Protein AF-A0A7S3JB57-F1 (afdb_monomer)

pLDDT: mean 77.83, std 15.61, range [25.55, 95.75]

Structure (mmCIF, N/CA/C/O backbone):
data_AF-A0A7S3JB57-F1
#
_entry.id   AF-A0A7S3JB57-F1
#
loop_
_atom_site.group_PDB
_atom_site.id
_atom_site.type_symbol
_atom_site.label_atom_id
_atom_site.label_alt_id
_atom_site.label_comp_id
_atom_site.label_asym_id
_atom_site.label_entity_id
_atom_site.label_seq_id
_atom_site.pdbx_PDB_ins_code
_atom_site.Cartn_x
_atom_site.Cartn_y
_atom_site.Cartn_z
_atom_site.occupancy
_atom_site.B_iso_or_equiv
_atom_site.auth_seq_id
_atom_site.auth_comp_id
_atom_site.auth_asym_id
_atom_site.auth_atom_id
_atom_site.pdbx_PDB_model_num
ATOM 1 N N . LEU A 1 1 ? 0.186 -13.617 -11.756 1.00 59.31 1 LEU A N 1
ATOM 2 C CA . LEU A 1 1 ? -0.895 -12.612 -11.622 1.00 59.31 1 LEU A CA 1
ATOM 3 C C . LEU A 1 1 ? -1.149 -12.401 -10.141 1.00 59.31 1 LEU A C 1
ATOM 5 O O . LEU A 1 1 ? -1.346 -13.387 -9.444 1.00 59.31 1 LEU A O 1
ATOM 9 N N . VAL A 1 2 ? -1.067 -11.161 -9.656 1.00 72.06 2 VAL A N 1
ATOM 10 C CA . VAL A 1 2 ? -1.249 -10.838 -8.231 1.00 72.06 2 VAL A CA 1
ATOM 11 C C . VAL A 1 2 ? -2.346 -9.777 -8.128 1.00 72.06 2 VAL A C 1
ATOM 13 O O . VAL A 1 2 ? -2.169 -8.698 -8.707 1.00 72.06 2 VAL A O 1
ATOM 16 N N . PRO A 1 3 ? -3.473 -10.055 -7.445 1.00 73.62 3 PRO A N 1
ATOM 17 C CA . PRO A 1 3 ? -4.484 -9.039 -7.193 1.00 73.62 3 PRO A CA 1
ATOM 18 C C . PRO A 1 3 ? -3.892 -8.001 -6.239 1.00 73.62 3 PRO A C 1
ATOM 20 O O . PRO A 1 3 ? -3.450 -8.335 -5.142 1.00 73.62 3 PRO A O 1
ATOM 23 N N . LYS A 1 4 ? -3.838 -6.742 -6.675 1.00 82.62 4 LYS A N 1
ATOM 24 C CA . LYS A 1 4 ? -3.378 -5.624 -5.852 1.00 82.62 4 LYS A CA 1
ATOM 25 C C . LYS A 1 4 ? -4.339 -4.458 -5.996 1.00 82.62 4 LYS A C 1
ATOM 27 O O . LYS A 1 4 ? -4.819 -4.168 -7.091 1.00 82.62 4 LYS A O 1
ATOM 32 N N . VAL A 1 5 ? -4.558 -3.789 -4.879 1.00 87.44 5 VAL A N 1
ATOM 33 C CA . VAL A 1 5 ? -5.232 -2.498 -4.786 1.00 87.44 5 VAL A CA 1
ATOM 34 C C . VAL A 1 5 ? -4.231 -1.490 -4.240 1.00 87.44 5 VAL A C 1
ATOM 36 O O . VAL A 1 5 ? -3.273 -1.869 -3.563 1.00 87.44 5 VAL A O 1
ATOM 39 N N . ILE A 1 6 ? -4.437 -0.216 -4.542 1.00 87.81 6 ILE A N 1
ATOM 40 C CA . ILE A 1 6 ? -3.607 0.871 -4.022 1.00 87.81 6 ILE A CA 1
ATOM 41 C C . ILE A 1 6 ? -4.454 1.785 -3.148 1.00 87.81 6 ILE A C 1
ATOM 43 O O . ILE A 1 6 ? -5.655 1.927 -3.365 1.00 87.81 6 ILE A O 1
ATOM 47 N N . PHE A 1 7 ? -3.838 2.404 -2.148 1.00 87.75 7 PHE A N 1
ATOM 48 C CA . PHE A 1 7 ? -4.517 3.430 -1.368 1.00 87.75 7 PHE A CA 1
ATOM 49 C C . PHE A 1 7 ? -4.706 4.700 -2.202 1.00 87.75 7 PHE A C 1
ATOM 51 O O . PHE A 1 7 ? -3.788 5.108 -2.906 1.00 87.75 7 PHE A O 1
ATOM 58 N N . SER A 1 8 ? -5.863 5.349 -2.071 1.00 87.69 8 SER A N 1
ATOM 59 C CA . SER A 1 8 ? -6.195 6.610 -2.742 1.00 87.69 8 SER A CA 1
ATOM 60 C C . SER A 1 8 ? -5.176 7.714 -2.455 1.00 87.69 8 SER A C 1
ATOM 62 O O . SER A 1 8 ? -4.886 8.516 -3.336 1.00 87.69 8 SER A O 1
ATOM 64 N N . LYS A 1 9 ? -4.612 7.740 -1.238 1.00 85.44 9 LYS A N 1
ATOM 65 C CA . LYS A 1 9 ? -3.541 8.655 -0.830 1.00 85.44 9 LYS A CA 1
ATOM 66 C C . LYS A 1 9 ? -2.233 7.880 -0.623 1.00 85.44 9 LYS A C 1
ATOM 68 O O . LYS A 1 9 ? -1.747 7.736 0.499 1.00 85.44 9 LYS A O 1
ATOM 73 N N . SER A 1 10 ? -1.683 7.323 -1.702 1.00 84.56 10 SER A N 1
ATOM 74 C CA . SER A 1 10 ? -0.356 6.692 -1.713 1.00 84.56 10 SER A CA 1
ATOM 75 C C . SER A 1 10 ? 0.608 7.417 -2.646 1.00 84.56 10 SER A C 1
ATOM 77 O O . SER A 1 10 ? 0.187 8.037 -3.622 1.00 84.56 10 SER A O 1
ATOM 79 N N . LYS A 1 11 ? 1.915 7.263 -2.395 1.00 83.88 11 LYS A N 1
ATOM 80 C CA . LYS A 1 11 ? 2.963 7.715 -3.321 1.00 83.88 11 LYS A CA 1
ATOM 81 C C . LYS A 1 11 ? 2.794 7.091 -4.710 1.00 83.88 11 LYS A C 1
ATOM 83 O O . LYS A 1 11 ? 3.024 7.760 -5.702 1.00 83.88 11 LYS A O 1
ATOM 88 N N . SER A 1 12 ? 2.305 5.854 -4.796 1.00 85.56 12 SER A N 1
ATOM 89 C CA . SER A 1 12 ? 1.985 5.191 -6.066 1.00 85.56 12 SER A CA 1
ATOM 90 C C . SER A 1 12 ? 0.993 5.988 -6.920 1.00 85.56 12 SER A C 1
ATOM 92 O O . SER A 1 12 ? 1.187 6.098 -8.128 1.00 85.56 12 SER A O 1
ATOM 94 N N . VAL A 1 13 ? -0.052 6.556 -6.303 1.00 88.81 13 VAL A N 1
ATOM 95 C CA . VAL A 1 13 ? -1.004 7.438 -6.997 1.00 88.81 13 VAL A CA 1
ATOM 96 C C . VAL A 1 13 ? -0.307 8.730 -7.421 1.00 88.81 13 VAL A C 1
ATOM 98 O O . VAL A 1 13 ? -0.426 9.105 -8.585 1.00 88.81 13 VAL A O 1
ATOM 101 N N . SER A 1 14 ? 0.471 9.358 -6.532 1.00 88.19 14 SER A N 1
ATOM 102 C CA . SER A 1 14 ? 1.252 10.561 -6.862 1.00 88.19 14 SER A CA 1
ATOM 103 C C . SER A 1 14 ? 2.186 10.325 -8.051 1.00 88.19 14 SER A C 1
ATOM 105 O O . SER A 1 14 ? 2.108 11.044 -9.036 1.00 88.19 14 SER A O 1
ATOM 107 N N . TYR A 1 15 ? 2.958 9.235 -8.054 1.00 90.06 15 TYR A N 1
ATOM 108 C CA . TYR A 1 15 ? 3.831 8.876 -9.172 1.00 90.06 15 TYR A CA 1
ATOM 109 C C . TYR A 1 15 ? 3.063 8.635 -10.472 1.00 90.06 15 TYR A C 1
ATOM 111 O O . TYR A 1 15 ? 3.564 8.982 -11.540 1.00 90.06 15 TYR A O 1
ATOM 119 N N . CYS A 1 16 ? 1.851 8.071 -10.421 1.00 91.00 16 CYS A N 1
ATOM 120 C CA . CYS A 1 16 ? 1.015 7.944 -11.618 1.00 91.00 16 CYS A CA 1
ATOM 121 C C . CYS A 1 16 ? 0.595 9.316 -12.169 1.00 91.00 16 CYS A C 1
ATOM 123 O O . CYS A 1 16 ? 0.537 9.483 -13.387 1.00 91.00 16 CYS A O 1
ATOM 125 N N . LEU A 1 17 ? 0.308 10.285 -11.294 1.00 90.69 17 LEU A N 1
ATOM 126 C CA . LEU A 1 17 ? -0.019 11.658 -11.683 1.00 90.69 17 LEU A CA 1
ATOM 127 C C . LEU A 1 17 ? 1.213 12.378 -12.249 1.00 90.69 17 LEU A C 1
ATOM 129 O O . LEU A 1 17 ? 1.155 12.875 -13.372 1.00 90.69 17 LEU A O 1
ATOM 133 N N . ASP A 1 18 ? 2.331 12.361 -11.522 1.00 91.81 18 ASP A N 1
ATOM 134 C CA . ASP A 1 18 ? 3.555 13.100 -11.858 1.00 91.81 18 ASP A CA 1
ATOM 135 C C . ASP A 1 18 ? 4.216 12.592 -13.145 1.00 91.81 18 ASP A C 1
ATOM 137 O O . ASP A 1 18 ? 4.742 13.371 -13.938 1.00 91.81 18 ASP A O 1
ATOM 141 N N . SER A 1 19 ? 4.162 11.279 -13.392 1.00 91.62 19 SER A N 1
ATOM 142 C CA . SER A 1 19 ? 4.705 10.671 -14.616 1.00 91.62 19 SER A CA 1
ATOM 143 C C . SER A 1 19 ? 3.799 10.825 -15.844 1.00 91.62 19 SER A C 1
ATOM 145 O O . SER A 1 19 ? 4.200 10.454 -16.947 1.00 91.62 19 SER A O 1
ATOM 147 N N . GLY A 1 20 ? 2.565 11.317 -15.680 1.00 92.06 20 GLY A N 1
ATOM 148 C CA . GLY A 1 20 ? 1.560 11.357 -16.749 1.00 92.06 20 GLY A CA 1
ATOM 149 C C . GLY A 1 20 ? 0.982 9.985 -17.123 1.00 92.06 20 GLY A C 1
ATOM 150 O O . GLY A 1 20 ? 0.211 9.873 -18.076 1.00 92.06 20 GLY A O 1
ATOM 151 N N . VAL A 1 21 ? 1.310 8.927 -16.377 1.00 92.81 21 VAL A N 1
ATOM 152 C CA . VAL A 1 21 ? 0.721 7.589 -16.548 1.00 92.81 21 VAL A CA 1
ATOM 153 C C . VAL A 1 21 ? -0.789 7.593 -16.301 1.00 92.81 21 VAL A C 1
ATOM 155 O O . VAL A 1 21 ? -1.511 6.793 -16.896 1.00 92.81 21 VAL A O 1
ATOM 158 N N . SER A 1 22 ? -1.282 8.519 -15.479 1.00 91.88 22 SER A N 1
ATOM 159 C CA . SER A 1 22 ? -2.707 8.719 -15.201 1.00 91.88 22 SER A CA 1
ATOM 160 C C . SER A 1 22 ? -3.566 8.959 -16.451 1.00 91.88 22 SER A C 1
ATOM 162 O O . SER A 1 22 ? -4.745 8.630 -16.428 1.00 91.88 22 SER A O 1
ATOM 164 N N . PHE A 1 23 ? -3.002 9.444 -17.566 1.00 92.69 23 PHE A N 1
ATOM 165 C CA . PHE A 1 23 ? -3.731 9.577 -18.839 1.00 92.69 23 PHE A CA 1
ATOM 166 C C . PHE A 1 23 ? -4.041 8.236 -19.522 1.00 92.69 23 PHE A C 1
ATOM 168 O O . PHE A 1 23 ? -4.837 8.191 -20.458 1.00 92.69 23 PHE A O 1
ATOM 175 N N . TYR A 1 24 ? -3.404 7.154 -19.073 1.00 93.38 24 TYR A N 1
ATOM 176 C CA . TYR A 1 24 ? -3.546 5.802 -19.616 1.00 93.38 24 TYR A CA 1
ATOM 177 C C . TYR A 1 24 ? -4.064 4.806 -18.574 1.00 93.38 24 TYR A C 1
ATOM 179 O O . TYR A 1 24 ? -4.074 3.606 -18.829 1.00 93.38 24 TYR A O 1
ATOM 187 N N . LEU A 1 25 ? -4.442 5.276 -17.385 1.00 91.81 25 LEU A N 1
ATOM 188 C CA . LEU A 1 25 ? -4.986 4.444 -16.322 1.00 91.81 25 LEU A CA 1
ATOM 189 C C . LEU A 1 25 ? -6.334 4.985 -15.885 1.00 91.81 25 LEU A C 1
ATOM 191 O O . LEU A 1 25 ? -6.478 6.156 -15.550 1.00 91.81 25 LEU A O 1
ATOM 195 N N . GLU A 1 26 ? -7.303 4.088 -15.800 1.00 92.19 26 GLU A N 1
ATOM 196 C CA . GLU A 1 26 ? -8.572 4.364 -15.150 1.00 92.19 26 GLU A CA 1
ATOM 197 C C . GLU A 1 26 ? -8.675 3.544 -13.871 1.00 92.19 26 GLU A C 1
ATOM 199 O O . GLU A 1 26 ? -8.204 2.406 -13.807 1.00 92.19 26 GLU A O 1
ATOM 204 N N . PHE A 1 27 ? -9.320 4.112 -12.858 1.00 91.69 27 PHE A N 1
ATOM 205 C CA . PHE A 1 27 ? -9.478 3.478 -11.558 1.00 91.69 27 PHE A CA 1
ATOM 206 C C . PHE A 1 27 ? -10.950 3.337 -11.184 1.00 91.69 27 PHE A C 1
ATOM 208 O O . PHE A 1 27 ? -11.767 4.219 -11.447 1.00 91.69 27 PHE A O 1
ATOM 215 N N . GLN A 1 28 ? -11.261 2.249 -10.489 1.00 91.44 28 GLN A N 1
ATOM 216 C CA . GLN A 1 28 ? -12.505 2.045 -9.761 1.00 91.44 28 GLN A CA 1
ATOM 217 C C . GLN A 1 28 ? -12.239 2.033 -8.256 1.00 91.44 28 GLN A C 1
ATOM 219 O O . GLN A 1 28 ? -11.234 1.498 -7.782 1.00 91.44 28 GLN A O 1
ATOM 224 N N . ASN A 1 29 ? -13.159 2.622 -7.492 1.00 89.81 29 ASN A N 1
ATOM 225 C CA . ASN A 1 29 ? -13.131 2.552 -6.036 1.00 89.81 29 ASN A CA 1
ATOM 226 C C . ASN A 1 29 ? -13.625 1.174 -5.583 1.00 89.81 29 ASN A C 1
ATOM 228 O O . ASN A 1 29 ? -14.642 0.675 -6.069 1.00 89.81 29 ASN A O 1
ATOM 232 N N . ILE A 1 30 ? -12.934 0.574 -4.618 1.00 88.31 30 ILE A N 1
ATOM 233 C CA . ILE A 1 30 ? -13.459 -0.603 -3.925 1.00 88.31 30 ILE A CA 1
ATOM 234 C C . ILE A 1 30 ? -14.690 -0.175 -3.121 1.00 88.31 30 ILE A C 1
ATOM 236 O O . ILE A 1 30 ? -14.648 0.831 -2.432 1.00 88.31 30 ILE A O 1
ATOM 240 N N . VAL A 1 31 ? -15.804 -0.903 -3.181 1.00 84.88 31 VAL A N 1
ATOM 241 C CA . VAL A 1 31 ? -17.052 -0.429 -2.543 1.00 84.88 31 VAL A CA 1
ATOM 242 C C . VAL A 1 31 ? -17.132 -0.814 -1.064 1.00 84.88 31 VAL A C 1
ATOM 244 O O . VAL A 1 31 ? -17.599 -0.032 -0.240 1.00 84.88 31 VAL A O 1
ATOM 247 N N . ASN A 1 32 ? -16.683 -2.020 -0.709 1.00 84.75 32 ASN A N 1
ATOM 248 C CA . ASN A 1 32 ? -16.801 -2.564 0.642 1.00 84.75 32 ASN A CA 1
ATOM 249 C C . ASN A 1 32 ? -15.568 -3.407 0.990 1.00 84.75 32 ASN A C 1
ATOM 251 O O . ASN A 1 32 ? -15.143 -4.211 0.163 1.00 84.75 32 ASN A O 1
ATOM 255 N N . ASN A 1 33 ? -15.071 -3.297 2.228 1.00 83.00 33 ASN A N 1
ATOM 256 C CA . ASN A 1 33 ? -14.143 -4.275 2.805 1.00 83.00 33 ASN A CA 1
ATOM 257 C C . ASN A 1 33 ? -14.840 -5.067 3.915 1.00 83.00 33 ASN A C 1
ATOM 259 O O . ASN A 1 33 ? -15.613 -4.518 4.710 1.00 83.00 33 ASN A O 1
ATOM 263 N N . TYR A 1 34 ? -14.553 -6.364 3.959 1.00 85.62 34 TYR A N 1
ATOM 264 C CA . TYR A 1 34 ? -15.123 -7.302 4.916 1.00 85.62 34 TYR A CA 1
ATOM 265 C C . TYR A 1 34 ? -14.009 -7.999 5.684 1.00 85.62 34 TYR A C 1
ATOM 267 O O . TYR A 1 34 ? -12.943 -8.262 5.134 1.00 85.62 34 TYR A O 1
ATOM 275 N N . ILE A 1 35 ? -14.285 -8.341 6.938 1.00 81.75 35 ILE A N 1
ATOM 276 C CA . ILE A 1 35 ? -13.460 -9.251 7.727 1.00 81.75 35 ILE A CA 1
ATOM 277 C C . ILE A 1 35 ? -14.236 -10.528 8.005 1.00 81.75 35 ILE A C 1
ATOM 279 O O . ILE A 1 35 ? -15.444 -10.486 8.242 1.00 81.75 35 ILE A O 1
ATOM 283 N N . PHE A 1 36 ? -13.547 -11.663 7.975 1.00 82.81 36 PHE A N 1
ATOM 284 C CA . PHE A 1 36 ? -14.113 -12.932 8.401 1.00 82.81 36 PHE A CA 1
ATOM 285 C C . PHE A 1 36 ? -13.790 -13.149 9.879 1.00 82.81 36 PHE A C 1
ATOM 287 O O . PHE A 1 36 ? -12.625 -13.215 10.261 1.00 82.81 36 PHE A O 1
ATOM 294 N N . LEU A 1 37 ? -14.816 -13.199 10.725 1.00 75.56 37 LEU A N 1
ATOM 295 C CA . LEU A 1 37 ? -14.670 -13.349 12.169 1.00 75.56 37 LEU A CA 1
ATOM 296 C C . LEU A 1 37 ? -15.824 -14.189 12.717 1.00 75.56 37 LEU A C 1
ATOM 298 O O . LEU A 1 37 ? -16.980 -13.915 12.403 1.00 75.56 37 LEU A O 1
ATOM 302 N N . LYS A 1 38 ? -15.517 -15.172 13.578 1.00 76.75 38 LYS A N 1
ATOM 303 C CA . LYS A 1 38 ? -16.516 -16.068 14.201 1.00 76.75 38 LYS A CA 1
ATOM 304 C C . LYS A 1 38 ? -17.457 -16.691 13.155 1.00 76.75 38 LYS A C 1
ATOM 306 O O . LYS A 1 38 ? -18.675 -16.583 13.269 1.00 76.75 38 LYS A O 1
ATOM 311 N N . ASP A 1 39 ? -16.864 -17.260 12.106 1.00 82.38 39 ASP A N 1
ATOM 312 C CA . ASP A 1 39 ? -17.558 -17.917 10.989 1.00 82.38 39 ASP A CA 1
ATOM 313 C C . ASP A 1 39 ? -18.539 -17.026 10.202 1.00 82.38 39 ASP A C 1
ATOM 315 O O . ASP A 1 39 ? -19.446 -17.514 9.525 1.00 82.38 39 ASP A O 1
ATOM 319 N N . LYS A 1 40 ? -18.360 -15.699 10.258 1.00 85.00 40 LYS A N 1
ATOM 320 C CA . LYS A 1 40 ? -19.209 -14.726 9.563 1.00 85.00 40 LYS A CA 1
ATOM 321 C C . LYS A 1 40 ? -18.378 -13.628 8.900 1.00 85.00 40 LYS A C 1
ATOM 323 O O . LYS A 1 40 ? -17.442 -13.092 9.489 1.00 85.00 40 LYS A O 1
ATOM 328 N N . PHE A 1 41 ? -18.775 -13.229 7.690 1.00 86.81 41 PHE A N 1
ATOM 329 C CA . PHE A 1 41 ? -18.287 -11.993 7.076 1.00 86.81 41 PHE A CA 1
ATOM 330 C C . PHE A 1 41 ? -18.980 -10.778 7.697 1.00 86.81 41 PHE A C 1
ATOM 332 O O . PHE A 1 41 ? -20.205 -10.652 7.661 1.00 86.81 41 PHE A O 1
ATOM 339 N N . MET A 1 42 ? -18.183 -9.865 8.236 1.00 83.56 42 MET A N 1
ATOM 340 C CA . MET A 1 42 ? -18.622 -8.594 8.795 1.00 83.56 42 MET A CA 1
ATOM 341 C C . MET A 1 42 ? -18.104 -7.456 7.922 1.00 83.56 42 MET A C 1
ATOM 343 O O . MET A 1 42 ? -16.911 -7.393 7.626 1.00 83.56 42 MET A O 1
ATOM 347 N N . LYS A 1 43 ? -18.990 -6.538 7.518 1.00 84.38 43 LYS A N 1
ATOM 348 C CA . LYS A 1 43 ? -18.571 -5.298 6.856 1.00 84.38 43 LYS A CA 1
ATOM 349 C C . LYS A 1 43 ? -17.805 -4.447 7.868 1.00 84.38 43 LYS A C 1
ATOM 351 O O . LYS A 1 43 ? -18.328 -4.165 8.947 1.00 84.38 43 LYS A O 1
ATOM 356 N N . ILE A 1 44 ? -16.599 -4.018 7.512 1.00 79.44 44 ILE A N 1
ATOM 357 C CA . ILE A 1 44 ? -15.827 -3.118 8.367 1.00 79.44 44 ILE A CA 1
ATOM 358 C C . ILE A 1 44 ? -16.447 -1.715 8.294 1.00 79.44 44 ILE A C 1
ATOM 360 O O . ILE A 1 44 ? -16.690 -1.221 7.193 1.00 79.44 44 ILE A O 1
ATOM 364 N N . PRO A 1 45 ? -16.748 -1.073 9.436 1.00 77.12 45 PRO A N 1
ATOM 365 C CA . PRO A 1 45 ? -17.261 0.288 9.438 1.00 77.12 45 PRO A CA 1
ATOM 366 C C . PRO A 1 45 ? -16.142 1.291 9.125 1.00 77.12 45 PRO A C 1
ATOM 368 O O . PRO A 1 45 ? -15.078 1.260 9.741 1.00 77.12 45 PRO A O 1
ATOM 371 N N . PHE A 1 46 ? -16.406 2.208 8.196 1.00 71.12 46 PHE A N 1
ATOM 372 C CA . PHE A 1 46 ? -15.477 3.243 7.743 1.00 71.12 46 PHE A CA 1
ATOM 373 C C . PHE A 1 46 ? -15.959 4.661 8.038 1.00 71.12 46 PHE A C 1
ATOM 375 O O . PHE A 1 46 ? -15.263 5.592 7.654 1.00 71.12 46 PHE A O 1
ATOM 382 N N . SER A 1 47 ? -17.062 4.874 8.765 1.00 72.69 47 SER A N 1
ATOM 383 C CA . SER A 1 47 ? -17.447 6.185 9.339 1.00 72.69 47 SER A CA 1
ATOM 384 C C . SER A 1 47 ? -17.830 6.070 10.822 1.00 72.69 47 SER A C 1
ATOM 386 O O . SER A 1 47 ? -18.259 5.003 11.264 1.00 72.69 47 SER A O 1
ATOM 388 N N . LYS A 1 48 ? -17.769 7.171 11.596 1.00 70.69 48 LYS A N 1
ATOM 389 C CA . LYS A 1 48 ? -18.333 7.212 12.968 1.00 70.69 48 LYS A CA 1
ATOM 390 C C . LYS A 1 48 ? -19.792 6.732 12.985 1.00 70.69 48 LYS A C 1
ATOM 392 O O . LYS A 1 48 ? -20.190 5.990 13.881 1.00 70.69 48 LYS A O 1
ATOM 397 N N . SER A 1 49 ? -20.567 7.108 11.966 1.00 75.88 49 SER A N 1
ATOM 398 C CA . SER A 1 49 ? -21.953 6.674 11.777 1.00 75.88 49 SER A CA 1
ATOM 399 C C . SER A 1 49 ? -22.063 5.170 11.521 1.00 75.88 49 SER A C 1
ATOM 401 O O . SER A 1 49 ? -22.883 4.513 12.153 1.00 75.88 49 SER A O 1
ATOM 403 N N . GLU A 1 50 ? -21.219 4.590 10.663 1.00 79.56 50 GLU A N 1
ATOM 404 C CA . GLU A 1 50 ? -21.195 3.138 10.430 1.00 79.56 50 GLU A CA 1
ATOM 405 C C . GLU A 1 50 ? -20.762 2.364 11.685 1.00 79.56 50 GLU A C 1
ATOM 407 O O . GLU A 1 50 ? -21.354 1.330 11.988 1.00 79.56 50 GLU A O 1
ATOM 412 N N . VAL A 1 51 ? -19.798 2.878 12.462 1.00 79.88 51 VAL A N 1
ATOM 413 C CA . VAL A 1 51 ? -19.409 2.288 13.758 1.00 79.88 51 VAL A CA 1
ATOM 414 C C . VAL A 1 51 ? -20.594 2.295 14.723 1.00 79.88 51 VAL A C 1
ATOM 416 O O . VAL A 1 51 ? -20.862 1.299 15.397 1.00 79.88 51 VAL A O 1
ATOM 419 N N . PHE A 1 52 ? -21.333 3.405 14.780 1.00 77.81 52 PHE A N 1
ATOM 420 C CA . PHE A 1 52 ? -22.503 3.530 15.641 1.00 77.81 52 PHE A CA 1
ATOM 421 C C . PHE A 1 52 ? -23.626 2.565 15.232 1.00 77.81 52 PHE A C 1
ATOM 423 O O . PHE A 1 52 ? -24.177 1.882 16.098 1.00 77.81 52 PHE A O 1
ATOM 430 N N . MET A 1 53 ? -23.913 2.454 13.932 1.00 83.25 53 MET A N 1
ATOM 431 C CA . MET A 1 53 ? -24.979 1.602 13.388 1.00 83.25 53 MET A CA 1
ATOM 432 C C . MET A 1 53 ? -24.635 0.106 13.366 1.00 83.25 53 MET A C 1
ATOM 434 O O . MET A 1 53 ? -25.537 -0.720 13.261 1.00 83.25 53 MET A O 1
ATOM 438 N N . ASN A 1 54 ? -23.358 -0.267 13.481 1.00 81.25 54 ASN A N 1
ATOM 439 C CA . ASN A 1 54 ? -22.936 -1.666 13.448 1.00 81.25 54 ASN A CA 1
ATOM 440 C C . ASN A 1 54 ? -23.541 -2.470 14.620 1.00 81.25 54 ASN A C 1
ATOM 442 O O . ASN A 1 54 ? -23.377 -2.101 15.780 1.00 81.25 54 ASN A O 1
ATOM 446 N N . THR A 1 55 ? -24.230 -3.577 14.346 1.00 83.12 55 THR A N 1
ATOM 447 C CA . THR A 1 55 ? -24.852 -4.426 15.383 1.00 83.12 55 THR A CA 1
ATOM 448 C C . THR A 1 55 ? -23.967 -5.577 15.853 1.00 83.12 55 THR A C 1
ATOM 450 O O . THR A 1 55 ? -24.291 -6.221 16.845 1.00 83.12 55 THR A O 1
ATOM 453 N N . ASP A 1 56 ? -22.871 -5.853 15.146 1.00 80.19 56 ASP A N 1
ATOM 454 C CA . ASP A 1 56 ? -21.975 -6.972 15.437 1.00 80.19 56 ASP A CA 1
ATOM 455 C C . ASP A 1 56 ? -20.909 -6.627 16.505 1.00 80.19 56 ASP A C 1
ATOM 457 O O . ASP A 1 56 ? -20.294 -7.528 17.077 1.00 80.19 56 ASP A O 1
ATOM 461 N N . LEU A 1 57 ? -20.696 -5.336 16.795 1.00 79.94 57 LEU A N 1
ATOM 462 C CA . LEU A 1 57 ? -19.751 -4.833 17.799 1.00 79.94 57 LEU A CA 1
ATOM 463 C C . LEU A 1 57 ? -20.448 -4.433 19.107 1.00 79.94 57 LEU A C 1
ATOM 465 O O . LEU A 1 57 ? -21.477 -3.748 19.103 1.00 79.94 57 LEU A O 1
ATOM 469 N N . SER A 1 58 ? -19.838 -4.777 20.247 1.00 85.94 58 SER A N 1
ATOM 470 C CA . SER A 1 58 ? -20.326 -4.334 21.556 1.00 85.94 58 SER A CA 1
ATOM 471 C C . SER A 1 58 ? -20.125 -2.824 21.756 1.00 85.94 58 SER A C 1
ATOM 473 O O . SER A 1 58 ? -19.299 -2.188 21.100 1.00 85.94 58 SER A O 1
ATOM 475 N N . LEU A 1 59 ? -20.836 -2.220 22.716 1.00 86.44 59 LEU A N 1
ATOM 476 C CA . LEU A 1 59 ? -20.639 -0.801 23.056 1.00 86.44 59 LEU A CA 1
ATOM 477 C C . LEU A 1 59 ? -19.203 -0.492 23.508 1.00 86.44 59 LEU A C 1
ATOM 479 O O . LEU A 1 59 ? -18.707 0.605 23.250 1.00 86.44 59 LEU A O 1
ATOM 483 N N . ARG A 1 60 ? -18.536 -1.445 24.171 1.00 86.81 60 ARG A N 1
ATOM 484 C CA . ARG A 1 60 ? -17.131 -1.307 24.576 1.00 86.81 60 ARG A CA 1
ATOM 485 C C . ARG A 1 60 ? -16.220 -1.287 23.350 1.00 86.81 60 ARG A C 1
ATOM 487 O O . ARG A 1 60 ? -15.388 -0.390 23.245 1.00 86.81 60 ARG A O 1
ATOM 494 N N . ASP A 1 61 ? -16.437 -2.199 22.405 1.00 84.56 61 ASP A N 1
ATOM 495 C CA . ASP A 1 61 ? -15.636 -2.285 21.178 1.00 84.56 61 ASP A CA 1
ATOM 496 C C . ASP A 1 61 ? -15.808 -1.039 20.314 1.00 84.56 61 ASP A C 1
ATOM 498 O O . ASP A 1 61 ? -14.824 -0.486 19.837 1.00 84.56 61 ASP A O 1
ATOM 502 N N . LYS A 1 62 ? -17.038 -0.521 20.191 1.00 85.75 62 LYS A N 1
ATOM 503 C CA . LYS A 1 62 ? -17.311 0.741 19.486 1.00 85.75 62 LYS A CA 1
ATOM 504 C C . LYS A 1 62 ? -16.558 1.922 20.099 1.00 85.75 62 LYS A C 1
ATOM 506 O O . LYS A 1 62 ? -15.972 2.716 19.369 1.00 85.75 62 LYS A O 1
ATOM 511 N N . ARG A 1 63 ? -16.549 2.042 21.433 1.00 87.06 63 ARG A N 1
ATOM 512 C CA . ARG A 1 63 ? -15.814 3.109 22.139 1.00 87.06 63 ARG A CA 1
ATOM 513 C C . ARG A 1 63 ? -14.308 2.992 21.919 1.00 87.06 63 ARG A C 1
ATOM 515 O O . ARG A 1 63 ? -13.669 3.987 21.593 1.00 87.06 63 ARG A O 1
ATOM 522 N N . ASN A 1 64 ? -13.764 1.785 22.052 1.00 88.19 64 ASN A N 1
ATOM 523 C CA . ASN A 1 64 ? -12.344 1.522 21.828 1.00 88.19 64 ASN A CA 1
ATOM 524 C C . ASN A 1 64 ? -11.943 1.775 20.367 1.00 88.19 64 ASN A C 1
ATOM 526 O O . ASN A 1 64 ? -10.900 2.368 20.117 1.00 88.19 64 ASN A O 1
ATOM 530 N N . LEU A 1 65 ? -12.793 1.400 19.409 1.00 85.81 65 LEU A N 1
ATOM 531 C CA . LEU A 1 65 ? -12.574 1.644 17.987 1.00 85.81 65 LEU A CA 1
ATOM 532 C C . LEU A 1 65 ? -12.505 3.142 17.678 1.00 85.81 65 LEU A C 1
ATOM 534 O O . LEU A 1 65 ? -11.558 3.592 17.041 1.00 85.81 65 LEU A O 1
ATOM 538 N N . VAL A 1 66 ? -13.467 3.927 18.174 1.00 85.50 66 VAL A N 1
ATOM 539 C CA . VAL A 1 66 ? -13.448 5.391 18.016 1.00 85.50 66 VAL A CA 1
ATOM 540 C C . VAL A 1 66 ? -12.203 5.996 18.667 1.00 85.50 66 VAL A C 1
ATOM 542 O O . VAL A 1 66 ? -11.582 6.876 18.074 1.00 85.50 66 VAL A O 1
ATOM 545 N N . LYS A 1 67 ? -11.800 5.500 19.844 1.00 88.12 67 LYS A N 1
ATOM 546 C CA . LYS A 1 67 ? -10.569 5.933 20.515 1.00 88.12 67 LYS A CA 1
ATOM 547 C C . LYS A 1 67 ? -9.337 5.685 19.637 1.00 88.12 67 LYS A C 1
ATOM 549 O O . LYS A 1 67 ? -8.590 6.623 19.386 1.00 88.12 67 LYS A O 1
ATOM 554 N N . ILE A 1 68 ? -9.170 4.469 19.111 1.00 88.44 68 ILE A N 1
ATOM 555 C CA . ILE A 1 68 ? -8.039 4.123 18.237 1.00 88.44 68 ILE A CA 1
ATOM 556 C C . ILE A 1 68 ? -8.062 4.920 16.927 1.00 88.44 68 ILE A C 1
ATOM 558 O O . ILE A 1 68 ? -7.006 5.354 16.476 1.00 88.44 68 ILE A O 1
ATOM 562 N N . ILE A 1 69 ? -9.232 5.160 16.326 1.00 84.69 69 ILE A N 1
ATOM 563 C CA . ILE A 1 69 ? -9.358 5.998 15.121 1.00 84.69 69 ILE A CA 1
ATOM 564 C C . ILE A 1 69 ? -8.878 7.427 15.405 1.00 84.69 69 ILE A C 1
ATOM 566 O O . ILE A 1 69 ? -8.058 7.953 14.655 1.00 84.69 69 ILE A O 1
ATOM 570 N N . ASN A 1 70 ? -9.339 8.035 16.503 1.00 86.31 70 ASN A N 1
ATOM 571 C CA . ASN A 1 70 ? -8.915 9.380 16.899 1.00 86.31 70 ASN A CA 1
ATOM 572 C C . ASN A 1 70 ? -7.408 9.440 17.178 1.00 86.31 70 ASN A C 1
ATOM 574 O O . ASN A 1 70 ? -6.731 10.344 16.702 1.00 86.31 70 ASN A O 1
ATOM 578 N N . HIS A 1 71 ? -6.883 8.459 17.915 1.00 90.06 71 HIS A N 1
ATOM 579 C CA . HIS A 1 71 ? -5.455 8.322 18.205 1.00 90.06 71 HIS A CA 1
ATOM 580 C C . HIS A 1 71 ? -4.624 8.194 16.929 1.00 90.06 71 HIS A C 1
ATOM 582 O O . HIS A 1 71 ? -3.651 8.916 16.762 1.00 90.06 71 HIS A O 1
ATOM 588 N N . SER A 1 72 ? -5.051 7.349 15.989 1.00 86.88 72 SER A N 1
ATOM 589 C CA . SER A 1 72 ? -4.379 7.177 14.696 1.00 86.88 72 SER A CA 1
ATOM 590 C C . SER A 1 72 ? -4.285 8.516 13.956 1.00 86.88 72 SER A C 1
ATOM 592 O O . SER A 1 72 ? -3.199 8.940 13.556 1.00 86.88 72 SER A O 1
ATOM 594 N N . LEU A 1 73 ? -5.409 9.224 13.817 1.00 83.88 73 LEU A N 1
ATOM 595 C CA . LEU A 1 73 ? -5.447 10.509 13.116 1.00 83.88 73 LEU A CA 1
ATOM 596 C C . LEU A 1 73 ? -4.582 11.576 13.800 1.00 83.88 73 LEU A C 1
ATOM 598 O O . LEU A 1 73 ? -3.842 12.269 13.111 1.00 83.88 73 LEU A O 1
ATOM 602 N N . HIS A 1 74 ? -4.632 11.671 15.132 1.00 86.69 74 HIS A N 1
ATOM 603 C CA . HIS A 1 74 ? -3.870 12.660 15.906 1.00 86.69 74 HIS A CA 1
ATOM 604 C C . HIS A 1 74 ? -2.364 12.384 15.918 1.00 86.69 74 HIS A C 1
ATOM 606 O O . HIS A 1 74 ? -1.556 13.292 15.743 1.00 86.69 74 HIS A O 1
ATOM 612 N N . PHE A 1 75 ? -1.962 11.125 16.101 1.00 86.88 75 PHE A N 1
ATOM 613 C CA . PHE A 1 75 ? -0.549 10.757 16.192 1.00 86.88 75 PHE A CA 1
ATOM 614 C C . PHE A 1 75 ? 0.133 10.650 14.825 1.00 86.88 75 PHE A C 1
ATOM 616 O O . PHE A 1 75 ? 1.350 10.503 14.781 1.00 86.88 75 PHE A O 1
ATOM 623 N N . TYR A 1 76 ? -0.600 10.742 13.710 1.00 81.25 76 TYR A N 1
ATOM 624 C CA . TYR A 1 76 ? -0.037 10.566 12.369 1.00 81.25 76 TYR A CA 1
ATOM 625 C C . TYR A 1 76 ? 1.191 11.447 12.112 1.00 81.25 76 TYR A C 1
ATOM 627 O O . TYR A 1 76 ? 2.245 10.914 11.775 1.00 81.25 76 TYR A O 1
ATOM 635 N N . ASP A 1 77 ? 1.091 12.758 12.354 1.00 74.62 77 ASP A N 1
ATOM 636 C CA . ASP A 1 77 ? 2.198 13.698 12.116 1.00 74.62 77 ASP A CA 1
ATOM 637 C C . ASP A 1 77 ? 3.398 13.440 13.048 1.00 74.62 77 ASP A C 1
ATOM 639 O O . ASP A 1 77 ? 4.530 13.811 12.739 1.00 74.62 77 ASP A O 1
ATOM 643 N N . LYS A 1 78 ? 3.167 12.781 14.193 1.00 77.38 78 LYS A N 1
ATOM 644 C CA . LYS A 1 78 ? 4.216 12.324 15.122 1.00 77.38 78 LYS A CA 1
ATOM 645 C C . LYS A 1 78 ? 4.825 10.985 14.686 1.00 77.38 78 LYS A C 1
ATOM 647 O O . LYS A 1 78 ? 5.968 10.677 15.028 1.00 77.38 78 LYS A O 1
ATOM 652 N N . CYS A 1 79 ? 4.066 10.180 13.945 1.00 71.38 79 CYS A N 1
ATOM 653 C CA . CYS A 1 79 ? 4.471 8.878 13.431 1.00 71.38 79 CYS A CA 1
ATOM 654 C C . CYS A 1 79 ? 5.189 8.951 12.076 1.00 71.38 79 CYS A C 1
ATOM 656 O O . CYS A 1 79 ? 5.942 8.036 11.754 1.00 71.38 79 CYS A O 1
ATOM 658 N N . THR A 1 80 ? 4.987 9.999 11.281 1.00 66.81 80 THR A N 1
ATOM 659 C CA . THR A 1 80 ? 5.694 10.193 10.006 1.00 66.81 80 THR A CA 1
ATOM 660 C C . THR A 1 80 ? 6.936 11.055 10.191 1.00 66.81 80 THR A C 1
ATOM 662 O O . THR A 1 80 ? 6.879 12.083 10.862 1.00 66.81 80 THR A O 1
ATOM 665 N N . ASP A 1 81 ? 8.062 10.660 9.597 1.00 56.94 81 ASP A N 1
ATOM 666 C CA . ASP A 1 81 ? 9.290 11.452 9.676 1.00 56.94 81 ASP A CA 1
ATOM 667 C C . ASP A 1 81 ? 9.095 12.808 8.966 1.00 56.94 81 ASP A C 1
ATOM 669 O O . ASP A 1 81 ? 8.532 12.892 7.870 1.00 56.94 81 ASP A O 1
ATOM 673 N N . LYS A 1 82 ? 9.518 13.886 9.639 1.00 46.97 82 LYS A N 1
ATOM 674 C CA . LYS A 1 82 ? 9.200 15.296 9.334 1.00 46.97 82 LYS A CA 1
ATOM 675 C C . LYS A 1 82 ? 9.754 15.837 8.003 1.00 46.97 82 LYS A C 1
ATOM 677 O O . LYS A 1 82 ? 9.516 17.001 7.702 1.00 46.97 82 LYS A O 1
ATOM 682 N N . ASP A 1 83 ? 10.430 15.022 7.196 1.00 42.88 83 ASP A N 1
ATOM 683 C CA . ASP A 1 83 ? 11.064 15.445 5.936 1.00 42.88 83 ASP A CA 1
ATOM 684 C C . ASP A 1 83 ? 10.118 15.457 4.724 1.00 42.88 83 ASP A C 1
ATOM 686 O O . ASP A 1 83 ? 10.533 15.754 3.607 1.00 42.88 83 ASP A O 1
ATOM 690 N N . SER A 1 84 ? 8.829 15.168 4.912 1.00 44.66 84 SER A N 1
ATOM 691 C CA . SER A 1 84 ? 7.842 15.250 3.832 1.00 44.66 84 SER A CA 1
ATOM 692 C C . SER A 1 84 ? 6.940 16.478 3.986 1.00 44.66 84 SER A C 1
ATOM 694 O O . SER A 1 84 ? 5.783 16.392 4.398 1.00 44.66 84 SER A O 1
ATOM 696 N N . GLU A 1 85 ? 7.458 17.648 3.591 1.00 41.88 85 GLU A N 1
ATOM 697 C CA . GLU A 1 85 ? 6.648 18.866 3.384 1.00 41.88 85 GLU A CA 1
ATOM 698 C C . GLU A 1 85 ? 5.474 18.646 2.396 1.00 41.88 85 GLU A C 1
ATOM 700 O O . GLU A 1 85 ? 4.524 19.429 2.372 1.00 41.88 85 GLU A O 1
ATOM 705 N N . GLU A 1 86 ? 5.488 17.542 1.641 1.00 44.31 86 GLU A N 1
ATOM 706 C CA . GLU A 1 86 ? 4.441 17.087 0.715 1.00 44.31 86 GLU A CA 1
ATOM 707 C C . GLU A 1 86 ? 3.119 16.644 1.366 1.00 44.31 86 GLU A C 1
ATOM 709 O O . GLU A 1 86 ? 2.120 16.494 0.665 1.00 44.31 86 GLU A O 1
ATOM 714 N N . TYR A 1 87 ? 3.058 16.457 2.691 1.00 45.50 87 TYR A N 1
ATOM 715 C CA . TYR A 1 87 ? 1.820 16.055 3.382 1.00 45.50 87 TYR A CA 1
ATOM 716 C C . TYR A 1 87 ? 1.068 17.213 4.045 1.00 45.50 87 TYR A C 1
ATOM 718 O O . TYR A 1 87 ? 0.193 16.974 4.883 1.00 45.50 87 TYR A O 1
ATOM 726 N N . LYS A 1 88 ? 1.340 18.468 3.658 1.00 40.47 88 LYS A N 1
ATOM 727 C CA . LYS A 1 88 ? 0.421 19.564 3.986 1.00 40.47 88 LYS A CA 1
ATOM 728 C C . LYS A 1 88 ? -0.897 19.335 3.257 1.00 40.47 88 LYS A C 1
ATOM 730 O O . LYS A 1 88 ? -0.984 19.354 2.035 1.00 40.47 88 LYS A O 1
ATOM 735 N N . ASP A 1 89 ? -1.897 19.049 4.071 1.00 46.31 89 ASP A N 1
ATOM 736 C CA . ASP A 1 89 ? -3.265 18.726 3.724 1.00 46.31 89 ASP A CA 1
ATOM 737 C C . ASP A 1 89 ? -3.841 19.650 2.639 1.00 46.31 89 ASP A C 1
ATOM 739 O O . ASP A 1 89 ? -4.076 20.831 2.878 1.00 46.31 89 ASP A O 1
ATOM 743 N N . GLN A 1 90 ? -4.045 19.115 1.431 1.00 41.38 90 GLN A N 1
ATOM 744 C CA . GLN A 1 90 ? -4.693 19.853 0.344 1.00 41.38 90 GLN A CA 1
ATOM 745 C C . GLN A 1 90 ? -6.126 19.410 0.073 1.00 41.38 90 GLN A C 1
ATOM 747 O O . GLN A 1 90 ? -6.782 20.079 -0.708 1.00 41.38 90 GLN A O 1
ATOM 752 N N . ASN A 1 91 ? -6.627 18.339 0.699 1.00 40.81 91 ASN A N 1
ATOM 753 C CA . ASN A 1 91 ? -8.035 17.937 0.620 1.00 40.81 91 ASN A CA 1
ATOM 754 C C . ASN A 1 91 ? -8.335 16.888 1.702 1.00 40.81 91 ASN A C 1
ATOM 756 O O . ASN A 1 91 ? -8.324 15.683 1.441 1.00 40.81 91 ASN A O 1
ATOM 760 N N . SER A 1 92 ? -8.606 17.347 2.922 1.00 42.34 92 SER A N 1
ATOM 761 C CA . SER A 1 92 ? -9.202 16.519 3.966 1.00 42.34 92 SER A CA 1
ATOM 762 C C . SER A 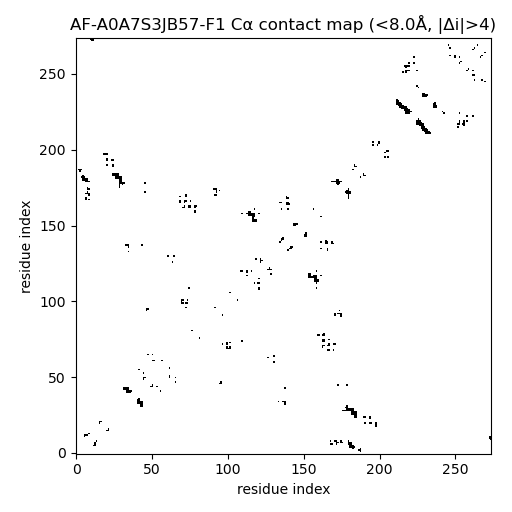1 92 ? -10.651 16.211 3.610 1.00 42.34 92 SER A C 1
ATOM 764 O O . SER A 1 92 ? -11.513 17.097 3.558 1.00 42.34 92 SER A O 1
ATOM 766 N N . THR A 1 93 ? -10.961 14.934 3.395 1.00 45.88 93 THR A N 1
ATOM 767 C CA . THR A 1 93 ? -12.345 14.486 3.453 1.00 45.88 93 THR A CA 1
ATOM 768 C C . THR A 1 93 ? -12.827 14.577 4.899 1.00 45.88 93 THR A C 1
ATOM 770 O O . THR A 1 93 ? -12.574 13.713 5.731 1.00 45.88 93 THR A O 1
ATOM 773 N N . HIS A 1 94 ? -13.560 15.660 5.156 1.00 50.91 94 HIS A N 1
ATOM 774 C CA . HIS A 1 94 ? -14.233 16.142 6.369 1.00 50.91 94 HIS A CA 1
ATOM 775 C C . HIS A 1 94 ? -14.901 15.146 7.353 1.00 50.91 94 HIS A C 1
ATOM 777 O O . HIS A 1 94 ? -15.472 15.602 8.343 1.00 50.91 94 HIS A O 1
ATOM 783 N N . MET A 1 95 ? -14.890 13.831 7.127 1.00 54.59 95 MET A N 1
ATOM 784 C CA . MET A 1 95 ? -15.696 12.859 7.882 1.00 54.59 95 MET A CA 1
ATOM 785 C C . MET A 1 95 ? -15.146 12.509 9.271 1.00 54.59 95 MET A C 1
ATOM 787 O O . MET A 1 95 ? -15.932 12.190 10.163 1.00 54.59 95 MET A O 1
ATOM 791 N N . TYR A 1 96 ? -13.828 12.573 9.480 1.00 53.81 96 TYR A N 1
ATOM 792 C CA . TYR A 1 96 ? -13.221 12.191 10.764 1.00 53.81 96 TYR A CA 1
ATOM 793 C C . TYR A 1 96 ? -12.412 13.278 11.454 1.00 53.81 96 TYR A C 1
ATOM 795 O O . TYR A 1 96 ? -12.355 13.282 12.680 1.00 53.81 96 TYR A O 1
ATOM 803 N N . GLU A 1 97 ? -11.821 14.200 10.699 1.00 53.94 97 GLU A N 1
ATOM 804 C CA . GLU A 1 97 ? -10.889 15.184 11.256 1.00 53.94 97 GLU A CA 1
ATOM 805 C C . GLU A 1 97 ? -11.584 16.304 12.046 1.00 53.94 97 GLU A C 1
ATOM 807 O O . GLU A 1 97 ? -10.980 16.882 12.942 1.00 53.94 97 GLU A O 1
ATOM 812 N N . LYS A 1 98 ? -12.875 16.573 11.790 1.00 55.69 98 LYS A N 1
ATOM 813 C CA . LYS A 1 98 ? -13.610 17.664 12.458 1.00 55.69 98 LYS A CA 1
ATOM 814 C C . LYS A 1 98 ? -13.818 17.473 13.964 1.00 55.69 98 LYS A C 1
ATOM 816 O O . LYS A 1 98 ? -14.056 18.455 14.650 1.00 55.69 98 LYS A O 1
ATOM 821 N N . ASP A 1 99 ? -13.686 16.247 14.467 1.00 64.31 99 ASP A N 1
ATOM 822 C CA . ASP A 1 99 ? -13.963 15.892 15.863 1.00 64.31 99 ASP A CA 1
ATOM 823 C C . ASP A 1 99 ? -12.952 14.843 16.370 1.00 64.31 99 ASP A C 1
ATOM 825 O O . ASP A 1 99 ? -13.337 13.795 16.914 1.00 64.31 99 ASP A O 1
ATOM 829 N N . VAL A 1 100 ? -11.658 15.058 16.113 1.00 75.69 100 VAL A N 1
ATOM 830 C CA . VAL A 1 100 ? -10.593 14.251 16.726 1.00 75.69 100 VAL A CA 1
ATOM 831 C C . VAL A 1 100 ? -10.342 14.797 18.125 1.00 75.69 100 VAL A C 1
ATOM 833 O O . VAL A 1 100 ? -9.948 15.945 18.296 1.00 75.69 100 VAL A O 1
ATOM 836 N N . TYR A 1 101 ? -10.589 13.965 19.133 1.00 81.31 101 TYR A N 1
ATOM 837 C CA . TYR A 1 101 ? -10.285 14.287 20.522 1.00 81.31 101 TYR A CA 1
ATOM 838 C C . TYR A 1 101 ? -9.314 13.254 21.079 1.00 81.31 101 TYR A C 1
ATOM 840 O O . TYR A 1 101 ? -9.612 12.053 21.073 1.00 81.31 101 TYR A O 1
ATOM 848 N N . VAL A 1 102 ? -8.184 13.747 21.576 1.00 86.25 102 VAL A N 1
ATOM 849 C CA . VAL A 1 102 ? -7.163 12.999 22.309 1.00 86.25 102 VAL A CA 1
ATOM 850 C C . VAL A 1 102 ? -6.845 13.804 23.562 1.00 86.25 102 VAL A C 1
ATOM 852 O O . VAL A 1 102 ? -6.666 15.017 23.485 1.00 86.25 102 VAL A O 1
ATOM 855 N N . SER A 1 103 ? -6.861 13.157 24.72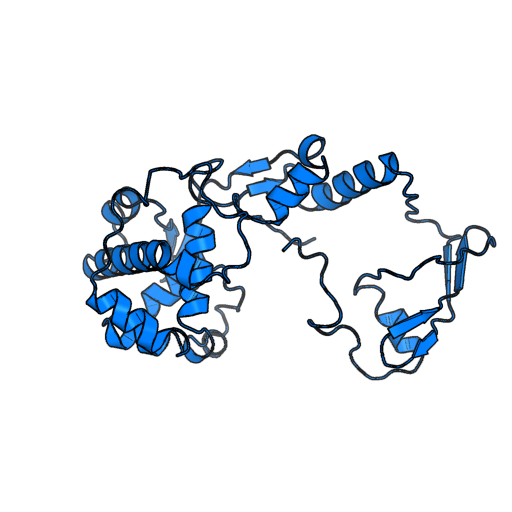8 1.00 90.06 103 SER A N 1
ATOM 856 C CA . SER A 1 103 ? -6.534 13.840 25.982 1.00 90.06 103 SER A CA 1
ATOM 857 C C . SER A 1 103 ? -5.025 14.068 26.102 1.00 90.06 103 SER A C 1
ATOM 859 O O . SER A 1 103 ? -4.252 13.284 25.559 1.00 90.06 103 SER A O 1
ATOM 861 N N . GLU A 1 104 ? -4.596 15.081 26.864 1.00 90.94 104 GLU A N 1
ATOM 862 C CA . GLU A 1 104 ? -3.166 15.318 27.148 1.00 90.94 104 GLU A CA 1
ATOM 863 C C . GLU A 1 104 ? -2.484 14.058 27.701 1.00 90.94 104 GLU A C 1
ATOM 865 O O . GLU A 1 104 ? -1.395 13.691 27.271 1.00 90.94 104 GLU A O 1
ATOM 870 N N . LYS A 1 105 ? -3.186 13.321 28.572 1.00 93.25 105 LYS A N 1
ATOM 871 C CA . LYS A 1 105 ? -2.719 12.039 29.105 1.00 93.25 105 LYS A CA 1
ATOM 872 C C . LYS A 1 105 ? -2.509 10.984 28.014 1.00 93.25 105 LYS A C 1
ATOM 874 O O . LYS A 1 105 ? -1.511 10.278 28.047 1.00 93.25 105 LYS A O 1
ATOM 879 N N . ASP A 1 106 ? -3.439 10.850 27.066 1.00 92.56 106 ASP A N 1
ATOM 880 C CA . ASP A 1 106 ? -3.271 9.889 25.967 1.00 92.56 106 ASP A CA 1
ATOM 881 C C . ASP A 1 106 ? -2.088 10.284 25.054 1.00 92.56 106 ASP A C 1
ATOM 883 O O . ASP A 1 106 ? -1.448 9.409 24.470 1.00 92.56 106 ASP A O 1
ATOM 887 N N . ASP A 1 107 ? -1.791 11.583 24.942 1.00 92.44 107 ASP A N 1
ATOM 888 C CA . ASP A 1 107 ? -0.627 12.113 24.222 1.00 92.44 107 ASP A CA 1
ATOM 889 C C . ASP A 1 107 ? 0.692 11.744 24.930 1.00 92.44 107 ASP A C 1
ATOM 891 O O . ASP A 1 107 ? 1.632 11.266 24.291 1.00 92.44 107 ASP A O 1
ATOM 895 N N . GLU A 1 108 ? 0.749 11.899 26.256 1.00 93.94 108 GLU A N 1
ATOM 896 C CA . GLU A 1 108 ? 1.880 11.456 27.086 1.00 93.94 108 GLU A CA 1
ATOM 897 C C . GLU A 1 108 ? 2.074 9.935 27.028 1.00 93.94 108 GLU A C 1
ATOM 899 O O . GLU A 1 108 ? 3.201 9.446 26.895 1.00 93.94 108 GLU A O 1
ATOM 904 N N . ASP A 1 109 ? 0.974 9.179 27.085 1.00 94.62 109 ASP A N 1
ATOM 905 C CA . ASP A 1 109 ? 0.987 7.724 26.966 1.00 94.62 109 ASP A CA 1
ATOM 906 C C . ASP A 1 109 ? 1.566 7.305 25.605 1.00 94.62 109 ASP A C 1
ATOM 908 O O . ASP A 1 109 ? 2.425 6.423 25.538 1.00 94.62 109 ASP A O 1
ATOM 912 N N . PHE A 1 110 ? 1.163 7.95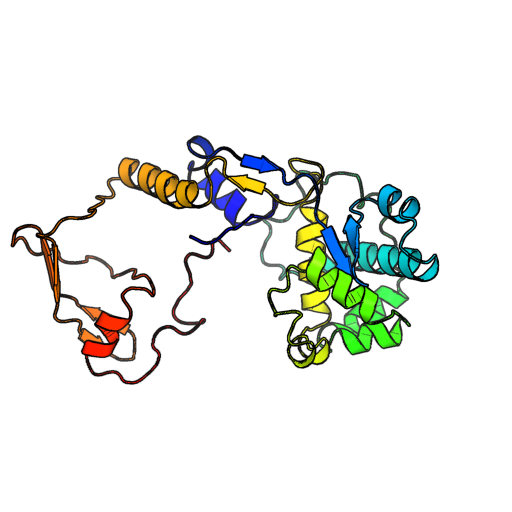8 24.511 1.00 94.06 110 PHE A N 1
ATOM 913 C CA . PHE A 1 110 ? 1.730 7.675 23.194 1.00 94.06 110 PHE A CA 1
ATOM 914 C C . PHE A 1 110 ? 3.243 7.909 23.160 1.00 94.06 110 PHE A C 1
ATOM 916 O O . PHE A 1 110 ? 3.979 7.015 22.746 1.00 94.06 110 PHE A O 1
ATOM 923 N N . GLU A 1 111 ? 3.733 9.053 23.647 1.00 94.19 111 GLU A N 1
ATOM 924 C CA . GLU A 1 111 ? 5.176 9.331 23.672 1.00 94.19 111 GLU A CA 1
ATOM 925 C C . GLU A 1 111 ? 5.961 8.306 24.500 1.00 94.19 111 GLU A C 1
ATOM 927 O O . GLU A 1 111 ? 7.076 7.930 24.127 1.00 94.19 111 GLU A O 1
ATOM 932 N N . ARG A 1 112 ? 5.364 7.805 25.588 1.00 95.75 112 ARG A N 1
ATOM 933 C CA . ARG A 1 112 ? 5.954 6.773 26.445 1.00 95.75 112 ARG A CA 1
ATOM 934 C C . ARG A 1 112 ? 6.061 5.413 25.754 1.00 95.75 112 ARG A C 1
ATOM 936 O O . ARG A 1 112 ? 7.080 4.745 25.911 1.00 95.75 112 ARG A O 1
ATOM 943 N N . TYR A 1 113 ? 5.034 4.996 25.015 1.00 94.88 113 TYR A N 1
ATOM 944 C CA . TYR A 1 113 ? 4.949 3.651 24.427 1.00 94.88 113 TYR A CA 1
ATOM 945 C C . TYR A 1 113 ? 5.254 3.600 22.923 1.00 94.88 113 TYR A C 1
ATOM 947 O O . TYR A 1 113 ? 5.225 2.515 22.342 1.00 94.88 113 TYR A O 1
ATOM 955 N N . LYS A 1 114 ? 5.566 4.725 22.263 1.00 94.00 114 LYS A N 1
ATOM 956 C CA . LYS A 1 114 ? 5.732 4.804 20.795 1.00 94.00 114 LYS A CA 1
ATOM 957 C C . LYS A 1 114 ? 6.692 3.765 20.206 1.00 94.00 114 LYS A C 1
ATOM 959 O O . LYS A 1 114 ? 6.456 3.277 19.102 1.00 94.00 114 LYS A O 1
ATOM 964 N N . HIS A 1 115 ? 7.756 3.420 20.931 1.00 94.19 115 HIS A N 1
ATOM 965 C CA . HIS A 1 115 ? 8.756 2.433 20.509 1.00 94.19 115 HIS A CA 1
ATOM 966 C C . HIS A 1 115 ? 8.548 1.048 21.134 1.00 94.19 115 HIS A C 1
ATOM 968 O O . HIS A 1 115 ? 9.164 0.089 20.676 1.00 94.19 115 HIS A O 1
ATOM 974 N N . SER A 1 116 ? 7.676 0.936 22.138 1.00 93.38 116 SER A N 1
ATOM 975 C CA . SER A 1 116 ? 7.254 -0.349 22.691 1.00 93.38 116 SER A CA 1
ATOM 976 C C . SER A 1 116 ? 6.354 -1.092 21.704 1.00 93.38 116 SER A C 1
ATOM 978 O O . SER A 1 116 ? 5.721 -0.463 20.841 1.00 93.38 116 SER A O 1
ATOM 980 N N . PRO A 1 117 ? 6.237 -2.420 21.845 1.00 91.69 117 PRO A N 1
ATOM 981 C CA . PRO A 1 117 ? 5.226 -3.172 21.131 1.00 91.69 117 PRO A CA 1
ATOM 982 C C . PRO A 1 117 ? 3.816 -2.661 21.424 1.00 91.69 117 PRO A C 1
ATOM 984 O O . PRO A 1 117 ? 3.484 -2.323 22.563 1.00 91.69 117 PRO A O 1
ATOM 987 N N . ILE A 1 118 ? 2.956 -2.659 20.404 1.00 90.25 118 ILE A N 1
ATOM 988 C CA . ILE A 1 118 ? 1.585 -2.149 20.516 1.00 90.25 118 ILE A CA 1
ATOM 989 C C . ILE A 1 118 ? 0.787 -2.872 21.613 1.00 90.25 118 ILE A C 1
ATOM 991 O O . ILE A 1 118 ? -0.057 -2.259 22.262 1.00 90.25 118 ILE A O 1
ATOM 995 N N . ALA A 1 119 ? 1.087 -4.147 21.885 1.00 87.25 119 ALA A N 1
ATOM 996 C CA . ALA A 1 119 ? 0.460 -4.913 22.962 1.00 87.25 119 ALA A CA 1
ATOM 997 C C . ALA A 1 119 ? 0.520 -4.202 24.331 1.00 87.25 119 ALA A C 1
ATOM 999 O O . ALA A 1 119 ? -0.462 -4.225 25.074 1.00 87.25 119 ALA A O 1
ATOM 1000 N N . GLU A 1 120 ? 1.629 -3.523 24.646 1.00 91.31 120 GLU A N 1
ATOM 1001 C CA . GLU A 1 120 ? 1.803 -2.804 25.914 1.00 91.31 120 GLU A CA 1
ATOM 1002 C C . GLU A 1 120 ? 0.897 -1.570 26.002 1.00 91.31 120 GLU A C 1
ATOM 1004 O O . GLU A 1 120 ? 0.208 -1.367 27.005 1.00 91.31 120 GLU A O 1
ATOM 1009 N N . TYR A 1 121 ? 0.837 -0.781 24.925 1.00 92.12 121 TYR A N 1
ATOM 1010 C CA . TYR A 1 121 ? -0.043 0.386 24.830 1.00 92.12 121 TYR A CA 1
ATOM 1011 C C . TYR A 1 121 ? -1.517 -0.016 24.988 1.00 92.12 121 TYR A C 1
ATOM 1013 O O . TYR A 1 121 ? -2.292 0.618 25.707 1.00 92.12 121 TYR A O 1
ATOM 1021 N N . LEU A 1 122 ? -1.909 -1.124 24.357 1.00 88.56 122 LEU A N 1
ATOM 1022 C CA . LEU A 1 122 ? -3.275 -1.641 24.421 1.00 88.56 122 LEU A CA 1
ATOM 1023 C C . LEU A 1 122 ? -3.645 -2.138 25.816 1.00 88.56 122 LEU A C 1
ATOM 1025 O O . LEU A 1 122 ? -4.735 -1.825 26.303 1.00 88.56 122 LEU A O 1
ATOM 1029 N N . ALA A 1 123 ? -2.735 -2.862 26.472 1.00 89.25 123 ALA A N 1
ATOM 1030 C CA . ALA A 1 123 ? -2.920 -3.307 27.846 1.00 89.25 123 ALA A CA 1
ATOM 1031 C C . ALA A 1 123 ? -3.103 -2.108 28.789 1.00 89.25 123 ALA A C 1
ATOM 1033 O O . ALA A 1 123 ? -4.030 -2.106 29.603 1.00 89.25 123 ALA A O 1
ATOM 1034 N N . HIS A 1 124 ? -2.293 -1.055 28.619 1.00 92.56 124 HIS A N 1
ATOM 1035 C CA . HIS A 1 124 ? -2.407 0.184 29.388 1.00 92.56 124 HIS A CA 1
ATOM 1036 C C . HIS A 1 124 ? -3.782 0.856 29.224 1.00 92.56 124 HIS A C 1
ATOM 1038 O O . HIS A 1 124 ? -4.390 1.292 30.204 1.00 92.56 124 HIS A O 1
ATOM 1044 N N . HIS A 1 125 ? -4.323 0.880 28.003 1.00 89.81 125 HIS A N 1
ATOM 1045 C CA . HIS A 1 125 ? -5.641 1.452 27.712 1.00 89.81 125 HIS A CA 1
ATOM 1046 C C . HIS A 1 125 ? -6.821 0.478 27.877 1.00 89.81 125 HIS A C 1
ATOM 1048 O O . HIS A 1 125 ? -7.959 0.861 27.597 1.00 89.81 125 HIS A O 1
ATOM 1054 N N . GLN A 1 126 ? -6.587 -0.748 28.362 1.00 88.81 126 GLN A N 1
ATOM 1055 C CA . GLN A 1 126 ? -7.611 -1.782 28.577 1.00 88.81 126 GLN A CA 1
ATOM 1056 C C . GLN A 1 126 ? -8.411 -2.130 27.306 1.00 88.81 126 GLN A C 1
ATOM 1058 O O . GLN A 1 126 ? -9.629 -2.380 27.354 1.00 88.81 126 GLN A O 1
ATOM 1063 N N . ILE A 1 127 ? -7.721 -2.132 26.165 1.00 87.44 127 ILE A N 1
ATOM 1064 C CA . ILE A 1 127 ? -8.271 -2.470 24.851 1.00 87.44 127 ILE A CA 1
ATOM 1065 C C . ILE A 1 127 ? -8.019 -3.954 24.575 1.00 87.44 127 ILE A C 1
ATOM 1067 O O . ILE A 1 127 ? -6.915 -4.455 24.767 1.00 87.44 127 ILE A O 1
ATOM 1071 N N . ASP A 1 128 ? -9.064 -4.659 24.141 1.00 81.44 128 ASP A N 1
ATOM 1072 C CA . ASP A 1 128 ? -8.992 -6.086 23.831 1.00 81.44 128 ASP A CA 1
ATOM 1073 C C . ASP A 1 128 ? -8.154 -6.349 22.572 1.00 81.44 128 ASP A C 1
ATOM 1075 O O . ASP A 1 128 ? -8.324 -5.680 21.548 1.00 81.44 128 ASP A O 1
ATOM 1079 N N . ALA A 1 129 ? -7.285 -7.360 22.631 1.00 74.81 129 ALA A N 1
ATOM 1080 C CA . ALA A 1 129 ? -6.388 -7.702 21.531 1.00 74.81 129 ALA A CA 1
ATOM 1081 C C . ALA A 1 129 ? -7.136 -8.120 20.251 1.00 74.81 129 ALA A C 1
ATOM 1083 O O . ALA A 1 129 ? -6.652 -7.848 19.152 1.00 74.81 129 ALA A O 1
ATOM 1084 N N . ASN A 1 130 ? -8.334 -8.716 20.355 1.00 76.69 130 ASN A N 1
ATOM 1085 C CA . ASN A 1 130 ? -9.102 -9.132 19.177 1.00 76.69 130 ASN A CA 1
ATOM 1086 C C . ASN A 1 130 ? -9.528 -7.933 18.327 1.00 76.69 130 ASN A C 1
ATOM 1088 O O . ASN A 1 130 ? -9.461 -8.002 17.102 1.00 76.69 130 ASN A O 1
ATOM 1092 N N . LEU A 1 131 ? -9.914 -6.816 18.955 1.00 75.81 131 LEU A N 1
ATOM 1093 C CA . LEU A 1 131 ? -10.248 -5.587 18.231 1.00 75.81 131 LEU A CA 1
ATOM 1094 C C . LEU A 1 131 ? -9.035 -5.054 17.455 1.00 75.81 131 LEU A C 1
ATOM 1096 O O . LEU A 1 131 ? -9.180 -4.535 16.353 1.00 75.81 131 LEU A O 1
ATOM 1100 N N . CYS A 1 132 ? -7.831 -5.227 17.991 1.00 75.06 132 CYS A N 1
ATOM 1101 C CA . CYS A 1 132 ? -6.605 -4.780 17.343 1.00 75.06 132 CYS A CA 1
ATOM 1102 C C . CYS A 1 132 ? -6.190 -5.674 16.182 1.00 75.06 132 CYS A C 1
ATOM 1104 O O . CYS A 1 132 ? -5.772 -5.141 15.159 1.00 75.06 132 CYS A O 1
ATOM 1106 N N . TYR A 1 133 ? -6.377 -6.992 16.279 1.00 76.94 133 TYR A N 1
ATOM 1107 C CA . TYR A 1 133 ? -6.226 -7.871 15.117 1.00 76.94 133 TYR A CA 1
ATOM 1108 C C . TYR A 1 133 ? -7.206 -7.488 14.011 1.00 76.94 133 TYR A C 1
ATOM 1110 O O . TYR A 1 133 ? 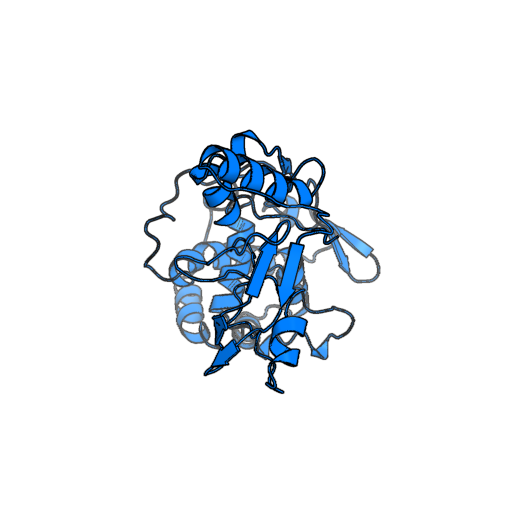-6.797 -7.351 12.861 1.00 76.94 133 TYR A O 1
ATOM 1118 N N . ILE A 1 134 ? -8.470 -7.214 14.360 1.00 78.12 134 ILE A N 1
ATOM 1119 C CA . ILE A 1 134 ? -9.454 -6.710 13.395 1.00 78.12 134 ILE A CA 1
ATOM 1120 C C . ILE A 1 134 ? -8.919 -5.449 12.720 1.00 78.12 134 ILE A C 1
ATOM 1122 O O . ILE A 1 134 ? -8.924 -5.380 11.496 1.00 78.12 134 ILE A O 1
ATOM 1126 N N . LEU A 1 135 ? -8.415 -4.475 13.480 1.00 79.25 135 LEU A N 1
ATOM 1127 C CA . LEU A 1 135 ? -7.915 -3.215 12.925 1.00 79.25 135 LEU A CA 1
ATOM 1128 C C . LEU A 1 135 ? -6.641 -3.377 12.094 1.00 79.25 135 LEU A C 1
ATOM 1130 O O . LEU A 1 135 ? -6.532 -2.758 11.041 1.00 79.25 135 LEU A O 1
ATOM 1134 N N . LEU A 1 136 ? -5.709 -4.232 12.505 1.00 79.00 136 LEU A N 1
ATOM 1135 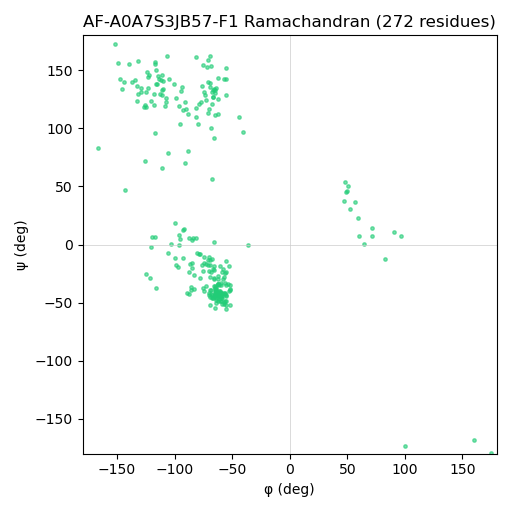C CA . LEU A 1 136 ? -4.490 -4.510 11.745 1.00 79.00 136 LEU A CA 1
ATOM 1136 C C . LEU A 1 136 ? -4.788 -5.182 10.409 1.00 79.00 136 LEU A C 1
ATOM 1138 O O . LEU A 1 136 ? -4.225 -4.787 9.391 1.00 79.00 136 LEU A O 1
ATOM 1142 N N . TYR A 1 137 ? -5.698 -6.152 10.397 1.00 77.75 137 TYR A N 1
ATOM 1143 C CA . TYR A 1 137 ? -6.079 -6.837 9.168 1.00 77.75 137 TYR A CA 1
ATOM 1144 C C . TYR A 1 137 ? -6.966 -5.997 8.265 1.00 77.75 137 TYR A C 1
ATOM 1146 O O . TYR A 1 137 ? -6.796 -6.013 7.051 1.00 77.75 137 TYR A O 1
ATOM 1154 N N . SER A 1 138 ? -7.914 -5.261 8.843 1.00 77.69 138 SER A N 1
ATOM 1155 C CA . SER A 1 138 ? -8.874 -4.491 8.052 1.00 77.69 138 SER A CA 1
ATOM 1156 C C . SER A 1 138 ? -8.344 -3.138 7.594 1.00 77.69 138 SER A C 1
ATOM 1158 O O . SER A 1 138 ? -8.650 -2.723 6.479 1.00 77.69 138 SER A O 1
ATOM 1160 N N . LEU A 1 139 ? -7.573 -2.444 8.436 1.00 79.81 139 LEU A N 1
ATOM 1161 C CA . LEU A 1 139 ? -7.088 -1.087 8.170 1.00 79.81 139 LEU A CA 1
ATOM 1162 C C . LEU A 1 139 ? -5.559 -1.037 8.056 1.00 79.81 139 LEU A C 1
ATOM 1164 O O . LEU A 1 139 ? -5.028 -0.312 7.223 1.00 79.81 139 LEU A O 1
ATOM 1168 N N . GLY A 1 140 ? -4.842 -1.816 8.871 1.00 76.06 140 GLY A N 1
ATOM 1169 C CA . GLY A 1 140 ? -3.375 -1.812 8.919 1.00 76.06 140 GLY A CA 1
ATOM 1170 C C . GLY A 1 140 ? -2.689 -2.567 7.774 1.00 76.06 140 GLY A C 1
ATOM 1171 O O . GLY A 1 140 ? -1.465 -2.483 7.642 1.00 76.06 140 GLY A O 1
ATOM 1172 N N . ASN A 1 141 ? -3.473 -3.282 6.957 1.00 72.62 141 ASN A N 1
ATOM 1173 C CA . ASN A 1 141 ? -3.047 -4.062 5.794 1.00 72.62 141 ASN A CA 1
ATOM 1174 C C . ASN A 1 141 ? -1.858 -5.000 6.091 1.00 72.62 141 ASN A C 1
ATOM 1176 O O . ASN A 1 141 ? -0.867 -5.039 5.359 1.00 72.62 141 ASN A O 1
ATOM 1180 N N . VAL A 1 142 ? -1.945 -5.701 7.222 1.00 71.81 142 VAL A N 1
ATOM 1181 C CA . VAL A 1 142 ? -1.014 -6.758 7.645 1.00 71.81 142 VAL A CA 1
ATOM 1182 C C . VAL A 1 142 ? -1.261 -8.003 6.780 1.00 71.81 142 VAL A C 1
ATOM 1184 O O . VAL A 1 142 ? -2.394 -8.471 6.687 1.00 71.81 142 VAL A O 1
ATOM 1187 N N . ASN A 1 143 ? -0.213 -8.508 6.120 1.00 63.97 143 ASN A N 1
ATOM 1188 C CA . ASN A 1 143 ? -0.282 -9.600 5.130 1.00 63.97 143 ASN A CA 1
ATOM 1189 C C . ASN A 1 143 ? 0.033 -10.982 5.733 1.00 63.97 143 ASN A C 1
ATOM 1191 O O . ASN A 1 143 ? 0.050 -11.993 5.030 1.00 63.97 143 ASN A O 1
ATOM 1195 N N . GLU A 1 144 ? 0.323 -11.035 7.026 1.00 65.94 144 GLU A N 1
ATOM 1196 C CA . GLU A 1 144 ? 0.664 -12.235 7.767 1.00 65.94 144 GLU A CA 1
ATOM 1197 C C . GLU A 1 144 ? -0.549 -13.170 7.845 1.00 65.94 144 GLU A C 1
ATOM 1199 O O . GLU A 1 144 ? -1.638 -12.768 8.264 1.00 65.94 144 GLU A O 1
ATOM 1204 N N . SER A 1 145 ? -0.359 -14.431 7.435 1.00 59.97 145 SER A N 1
ATOM 1205 C CA . SER A 1 145 ? -1.438 -15.425 7.380 1.00 59.97 145 SER A CA 1
ATOM 1206 C C . SER A 1 145 ? -2.142 -15.588 8.731 1.00 59.97 145 SER A C 1
ATOM 1208 O O . SER A 1 145 ? -1.500 -15.858 9.746 1.00 59.97 145 SER A O 1
ATOM 1210 N N . GLN A 1 146 ? -3.474 -15.492 8.708 1.00 61.03 146 GLN A N 1
ATOM 1211 C CA . GLN A 1 146 ? -4.340 -15.747 9.864 1.00 61.03 146 GLN A CA 1
ATOM 1212 C C . GLN A 1 146 ? -4.377 -17.228 10.272 1.00 61.03 146 GLN A C 1
ATOM 1214 O O . GLN A 1 146 ? -4.748 -17.537 11.399 1.00 61.03 146 GLN A O 1
ATOM 1219 N N . GLU A 1 147 ? -3.964 -18.142 9.385 1.00 56.41 147 GLU A N 1
ATOM 1220 C CA . GLU A 1 147 ? -3.858 -19.585 9.669 1.00 56.41 147 GLU A CA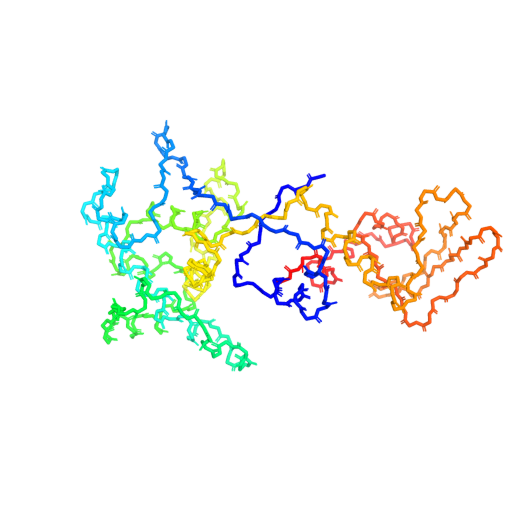 1
ATOM 1221 C C . GLU A 1 147 ? -2.707 -19.909 10.632 1.00 56.41 147 GLU A C 1
ATOM 1223 O O . GLU A 1 147 ? -2.600 -21.023 11.140 1.00 56.41 147 GLU A O 1
ATOM 1228 N N . HIS A 1 148 ? -1.860 -18.914 10.891 1.00 59.50 148 HIS A N 1
ATOM 1229 C CA . HIS A 1 148 ? -0.722 -18.978 11.787 1.00 59.50 148 HIS A CA 1
ATOM 1230 C C . HIS A 1 148 ? -0.815 -17.846 12.819 1.00 59.50 148 HIS A C 1
ATOM 1232 O O . HIS A 1 148 ? -0.063 -16.870 12.721 1.00 59.50 148 HIS A O 1
ATOM 1238 N N . PRO A 1 149 ? -1.738 -17.919 13.796 1.00 54.03 149 PRO A N 1
ATOM 1239 C CA . PRO A 1 149 ? -1.912 -16.875 14.806 1.00 54.03 149 PRO A CA 1
ATOM 1240 C C . PRO A 1 149 ? -0.621 -16.575 15.590 1.00 54.03 149 PRO A C 1
ATOM 1242 O O . PRO A 1 149 ? -0.425 -15.452 16.041 1.00 54.03 149 PRO A O 1
ATOM 1245 N N . GLU A 1 150 ? 0.311 -17.528 15.673 1.00 53.22 150 GLU A N 1
ATOM 1246 C CA . GLU A 1 150 ? 1.658 -17.366 16.231 1.00 53.22 150 GLU A CA 1
ATOM 1247 C C . GLU A 1 150 ? 2.579 -16.436 15.418 1.00 53.22 150 GLU A C 1
ATOM 1249 O O . GLU A 1 150 ? 3.563 -15.909 15.943 1.00 53.22 150 GLU A O 1
ATOM 1254 N N . LYS A 1 151 ? 2.286 -16.221 14.129 1.00 51.88 151 LYS A N 1
ATOM 1255 C CA . LYS A 1 151 ? 3.046 -15.317 13.251 1.00 51.88 151 LYS A CA 1
ATOM 1256 C C . LYS A 1 151 ? 2.584 -13.866 13.375 1.00 51.88 151 LYS A C 1
ATOM 1258 O O . LYS A 1 151 ? 3.371 -12.968 13.076 1.00 51.88 151 LYS A O 1
ATOM 1263 N N . ILE A 1 152 ? 1.368 -13.631 13.871 1.00 56.19 152 ILE A N 1
ATOM 1264 C CA . ILE A 1 152 ? 0.822 -12.297 14.137 1.00 56.19 152 ILE A CA 1
ATOM 1265 C C . ILE A 1 152 ? 1.221 -11.887 15.545 1.00 56.19 152 ILE A C 1
ATOM 1267 O O . ILE A 1 152 ? 0.477 -12.018 16.512 1.00 56.19 152 ILE A O 1
ATOM 1271 N N . SER A 1 153 ? 2.445 -11.411 15.687 1.00 66.19 153 SER A N 1
ATOM 1272 C CA . SER A 1 153 ? 2.914 -10.995 16.996 1.00 66.19 153 SER A CA 1
ATOM 1273 C C . SER A 1 153 ? 2.702 -9.492 17.132 1.00 66.19 153 SER A C 1
ATOM 1275 O O . SER A 1 153 ? 3.474 -8.700 16.593 1.00 66.19 153 SER A O 1
ATOM 1277 N N . LEU A 1 154 ? 1.665 -9.090 17.880 1.00 71.25 154 LEU A N 1
ATOM 1278 C CA . LEU A 1 154 ? 1.530 -7.710 18.382 1.00 71.25 154 LEU A CA 1
ATOM 1279 C C . LEU A 1 154 ? 2.799 -7.254 19.130 1.00 71.25 154 LEU A C 1
ATOM 1281 O O . LEU A 1 154 ? 3.022 -6.059 19.293 1.00 71.25 154 LEU A O 1
ATOM 1285 N N . GLU A 1 155 ? 3.644 -8.199 19.548 1.00 75.69 155 GLU A N 1
ATOM 1286 C CA . GLU A 1 155 ? 4.943 -7.952 20.170 1.00 75.69 155 GLU A CA 1
ATOM 1287 C C . GLU A 1 155 ? 6.018 -7.481 19.168 1.00 75.69 155 GLU A C 1
ATOM 1289 O O . GLU A 1 155 ? 7.038 -6.936 19.575 1.00 75.69 155 GLU A O 1
ATOM 1294 N N . LYS A 1 156 ? 5.799 -7.649 17.855 1.00 81.19 156 LYS A N 1
ATOM 1295 C CA . LYS A 1 156 ? 6.732 -7.234 16.787 1.00 81.19 156 LYS A CA 1
ATOM 1296 C C . LYS A 1 156 ? 6.396 -5.884 16.158 1.00 81.19 156 LYS A C 1
ATOM 1298 O O . LYS A 1 156 ? 7.250 -5.294 15.501 1.00 81.19 156 LYS A O 1
ATOM 1303 N N . ILE A 1 157 ? 5.163 -5.403 16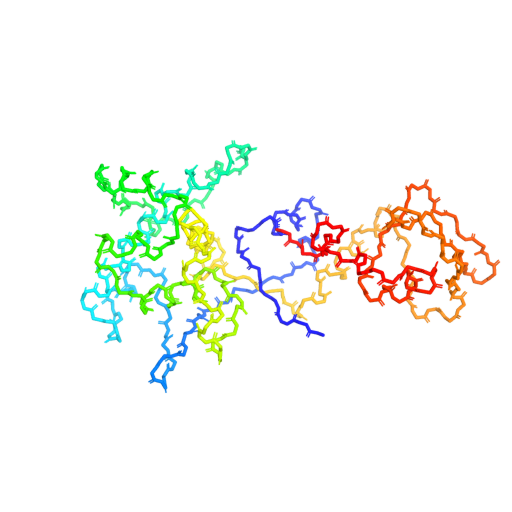.313 1.00 85.75 157 ILE A N 1
ATOM 1304 C CA . ILE A 1 157 ? 4.722 -4.125 15.741 1.00 85.75 157 ILE A CA 1
ATOM 1305 C C . ILE A 1 157 ? 4.856 -3.054 16.820 1.00 85.75 157 ILE A C 1
ATOM 1307 O O . ILE A 1 157 ? 4.206 -3.141 17.861 1.00 85.75 157 ILE A O 1
ATOM 1311 N N . SER A 1 158 ? 5.677 -2.032 16.574 1.00 90.81 158 SER A N 1
ATOM 1312 C CA . SER A 1 158 ? 5.775 -0.893 17.491 1.00 90.81 158 SER A CA 1
ATOM 1313 C C . SER A 1 158 ? 4.485 -0.069 17.494 1.00 90.81 158 SER A C 1
ATOM 1315 O O . SER A 1 158 ? 3.763 -0.012 16.495 1.00 90.81 158 SER A O 1
ATOM 1317 N N . THR A 1 159 ? 4.200 0.617 18.598 1.00 91.62 159 THR A N 1
ATOM 1318 C CA . THR A 1 159 ? 3.031 1.503 18.708 1.00 91.62 159 THR A CA 1
ATOM 1319 C C . THR A 1 159 ? 3.021 2.584 17.615 1.00 91.62 159 THR A C 1
ATOM 1321 O O . THR A 1 159 ? 1.979 2.827 17.005 1.00 91.62 159 THR A O 1
ATOM 1324 N N . LYS A 1 160 ? 4.183 3.184 17.303 1.00 91.44 160 LYS A N 1
ATOM 1325 C CA . LYS A 1 160 ? 4.352 4.149 16.198 1.00 91.44 160 LYS A CA 1
ATOM 1326 C C . LYS A 1 160 ? 3.930 3.536 14.858 1.00 91.44 160 LYS A C 1
ATOM 1328 O O . LYS A 1 160 ? 3.132 4.129 14.134 1.00 91.44 160 LYS A O 1
ATOM 1333 N N . GLU A 1 161 ? 4.435 2.341 14.552 1.00 87.69 161 GLU A N 1
ATOM 1334 C CA . GLU A 1 161 ? 4.154 1.641 13.293 1.00 87.69 161 GLU A CA 1
ATOM 1335 C C . GLU A 1 161 ? 2.676 1.253 13.169 1.00 87.69 161 GLU A C 1
ATOM 1337 O O . GLU A 1 161 ? 2.071 1.436 12.111 1.00 87.69 161 GLU A O 1
ATOM 1342 N N . PHE A 1 162 ? 2.065 0.769 14.256 1.00 89.00 162 PHE A N 1
ATOM 1343 C CA . PHE A 1 162 ? 0.636 0.465 14.293 1.00 89.00 162 PHE A CA 1
ATOM 1344 C C . PHE A 1 162 ? -0.189 1.690 13.888 1.00 89.00 162 PHE A C 1
ATOM 1346 O O . PHE A 1 162 ? -0.964 1.622 12.933 1.00 89.00 162 PHE A O 1
ATOM 1353 N N . PHE A 1 163 ? 0.005 2.828 14.563 1.00 89.81 163 PHE A N 1
ATOM 1354 C CA . PHE A 1 163 ? -0.773 4.030 14.274 1.00 89.81 163 PHE A CA 1
ATOM 1355 C C . PHE A 1 163 ? -0.492 4.571 12.870 1.00 89.81 163 PHE A C 1
ATOM 1357 O O . PHE A 1 163 ? -1.440 4.905 12.165 1.00 89.81 163 PHE A O 1
ATOM 1364 N N . ALA A 1 164 ? 0.763 4.565 12.405 1.00 85.19 164 ALA A N 1
ATOM 1365 C CA . ALA A 1 164 ? 1.106 4.977 11.041 1.00 85.19 164 ALA A CA 1
ATOM 1366 C C . ALA A 1 164 ? 0.327 4.187 9.971 1.00 85.19 164 ALA A C 1
ATOM 1368 O O . ALA A 1 164 ? -0.215 4.774 9.026 1.00 85.19 164 ALA A O 1
ATOM 1369 N N . ARG A 1 165 ? 0.218 2.861 10.136 1.00 85.19 165 ARG A N 1
ATOM 1370 C CA . ARG A 1 165 ? -0.514 1.981 9.210 1.00 85.19 165 ARG A CA 1
ATOM 1371 C C . ARG A 1 165 ? -2.002 2.296 9.162 1.00 85.19 165 ARG A C 1
ATOM 1373 O O . ARG A 1 165 ? -2.551 2.483 8.077 1.00 85.19 165 ARG A O 1
ATOM 1380 N N . ILE A 1 166 ? -2.643 2.383 10.327 1.00 86.69 166 ILE A N 1
ATOM 1381 C CA . ILE A 1 166 ? -4.079 2.679 10.419 1.00 86.69 166 ILE A CA 1
ATOM 1382 C C . ILE A 1 166 ? -4.372 4.065 9.831 1.00 86.69 166 ILE A C 1
ATOM 1384 O O . ILE A 1 166 ? -5.325 4.235 9.070 1.00 86.69 166 ILE A O 1
ATOM 1388 N N . SER A 1 167 ? -3.524 5.054 10.107 1.00 84.69 167 SER A N 1
ATOM 1389 C CA . SER A 1 167 ? -3.692 6.414 9.594 1.00 84.69 167 SER A CA 1
ATOM 1390 C C . SER A 1 167 ? -3.587 6.505 8.079 1.00 84.69 167 SER A C 1
ATOM 1392 O O . SER A 1 167 ? -4.358 7.246 7.470 1.00 84.69 167 SER A O 1
ATOM 1394 N N . LYS A 1 168 ? -2.704 5.722 7.441 1.00 80.00 168 LYS A N 1
ATOM 1395 C CA . LYS A 1 168 ? -2.628 5.650 5.970 1.00 80.00 168 LYS A CA 1
ATOM 1396 C C . LYS A 1 168 ? -3.971 5.239 5.357 1.00 80.00 168 LYS A C 1
ATOM 1398 O O . LYS A 1 168 ? -4.406 5.839 4.370 1.00 80.00 168 LYS A O 1
ATOM 1403 N N . TYR A 1 169 ? -4.650 4.267 5.971 1.00 84.19 169 TYR A N 1
ATOM 1404 C CA . TYR A 1 169 ? -6.000 3.863 5.581 1.00 84.19 169 TYR A CA 1
ATOM 1405 C C . TYR A 1 169 ? -7.000 4.998 5.813 1.00 84.19 169 TYR A C 1
ATOM 1407 O O . TYR A 1 169 ? -7.683 5.412 4.879 1.00 84.19 169 TYR A O 1
ATOM 1415 N N . LEU A 1 170 ? -7.063 5.540 7.035 1.00 82.19 170 LEU A N 1
ATOM 1416 C CA . LEU A 1 170 ? -8.062 6.542 7.420 1.00 82.19 170 LEU A CA 1
ATOM 1417 C C . LEU A 1 170 ? -7.977 7.828 6.586 1.00 82.19 170 LEU A C 1
ATOM 1419 O O . LEU A 1 170 ? -9.009 8.336 6.159 1.00 82.19 170 LEU A O 1
ATOM 1423 N N . ARG A 1 171 ? -6.770 8.321 6.285 1.00 80.44 171 ARG A N 1
ATOM 1424 C CA . ARG A 1 171 ? -6.569 9.531 5.463 1.00 80.44 171 ARG A CA 1
ATOM 1425 C C . ARG A 1 171 ? -6.865 9.327 3.979 1.00 80.44 171 ARG A C 1
ATOM 1427 O O . ARG A 1 171 ? -6.997 10.299 3.244 1.00 80.44 171 ARG A O 1
ATOM 1434 N N . SER A 1 172 ? -6.932 8.078 3.532 1.00 82.81 172 SER A N 1
ATOM 1435 C CA . SER A 1 172 ? -7.294 7.738 2.157 1.00 82.81 172 SER A CA 1
ATOM 1436 C C . SER A 1 172 ? -8.816 7.630 1.971 1.00 82.81 172 SER A C 1
ATOM 1438 O O . SER A 1 172 ? -9.291 7.656 0.834 1.00 82.81 172 SER A O 1
ATOM 1440 N N . ILE A 1 173 ? -9.592 7.509 3.061 1.00 81.25 173 ILE A N 1
ATOM 1441 C CA . ILE A 1 173 ? -11.059 7.412 3.018 1.00 81.25 173 ILE A CA 1
ATOM 1442 C C . ILE A 1 173 ? -11.635 8.712 2.466 1.00 81.25 173 ILE A C 1
ATOM 1444 O O . ILE A 1 173 ? -11.270 9.805 2.898 1.00 81.25 173 ILE A O 1
ATOM 1448 N N . GLY A 1 174 ? -12.587 8.605 1.543 1.00 78.88 174 GLY A N 1
ATOM 1449 C CA . GLY A 1 174 ? -13.311 9.762 1.030 1.00 78.88 174 GLY A CA 1
ATOM 1450 C C . GLY A 1 174 ? -12.587 10.518 -0.086 1.00 78.88 174 GLY A C 1
ATOM 1451 O O . GLY A 1 174 ? -13.227 11.313 -0.764 1.00 78.88 174 GLY A O 1
ATOM 1452 N N . TYR A 1 175 ? -11.298 10.250 -0.325 1.00 82.31 175 TYR A N 1
ATOM 1453 C CA . TYR A 1 175 ? -10.493 11.039 -1.262 1.00 82.31 175 TYR A CA 1
ATOM 1454 C C . TYR A 1 175 ? -10.998 10.936 -2.714 1.00 82.31 175 TYR A C 1
ATOM 1456 O O . TYR A 1 175 ? -11.224 11.949 -3.367 1.00 82.31 175 TYR A O 1
ATOM 1464 N N . TYR A 1 176 ? -11.261 9.713 -3.190 1.00 84.69 176 TYR A N 1
ATOM 1465 C CA . TYR A 1 176 ? -11.885 9.449 -4.501 1.00 84.69 176 TYR A CA 1
ATOM 1466 C C . TYR A 1 176 ? -13.204 8.664 -4.407 1.00 84.69 176 TYR A C 1
ATOM 1468 O O . TYR A 1 176 ? -13.835 8.370 -5.419 1.00 84.69 176 TYR A O 1
ATOM 1476 N N . GLY A 1 177 ? -13.619 8.277 -3.201 1.00 81.25 177 GLY A N 1
ATOM 1477 C CA . GLY A 1 177 ? -14.790 7.436 -2.976 1.00 81.25 177 GLY A CA 1
ATOM 1478 C C . GLY A 1 177 ? -14.946 7.055 -1.509 1.00 81.25 177 GLY A C 1
ATOM 1479 O O . GLY A 1 177 ? -14.155 7.468 -0.664 1.00 81.25 177 GLY A O 1
ATOM 1480 N N . HIS A 1 178 ? -15.975 6.269 -1.189 1.00 78.31 178 HIS A N 1
ATOM 1481 C CA . HIS A 1 178 ? -16.305 5.935 0.200 1.00 78.31 178 HIS A CA 1
ATOM 1482 C C . HIS A 1 178 ? -15.219 5.091 0.887 1.00 78.31 178 HIS A C 1
ATOM 1484 O O . HIS A 1 178 ? -15.057 5.174 2.103 1.00 78.31 178 HIS A O 1
ATOM 1490 N N . THR A 1 179 ? -14.464 4.278 0.144 1.00 83.38 179 THR A N 1
ATOM 1491 C CA . THR A 1 179 ? -13.357 3.493 0.707 1.00 83.38 179 THR A CA 1
ATOM 1492 C C . THR A 1 179 ? -12.001 4.068 0.291 1.00 83.38 179 THR A C 1
ATOM 1494 O O . THR A 1 179 ? -11.914 4.825 -0.683 1.00 83.38 179 THR A O 1
ATOM 1497 N N . PRO A 1 180 ? -10.917 3.709 1.000 1.00 84.25 180 PRO A N 1
ATOM 1498 C CA . PRO A 1 180 ? -9.601 4.265 0.734 1.00 84.25 180 PRO A CA 1
ATOM 1499 C C . PRO A 1 180 ? -8.846 3.567 -0.391 1.00 84.25 180 PRO A C 1
ATOM 1501 O O . PRO A 1 180 ? -7.666 3.852 -0.563 1.00 84.25 180 PRO A O 1
ATOM 1504 N N . MET A 1 181 ? -9.458 2.616 -1.097 1.00 88.12 181 MET A N 1
ATOM 1505 C CA . MET A 1 181 ? -8.759 1.741 -2.031 1.00 88.12 181 MET A CA 1
ATOM 1506 C C . MET A 1 181 ? -9.235 1.955 -3.463 1.00 88.12 181 MET A C 1
ATOM 1508 O O . MET A 1 181 ? -10.434 2.041 -3.742 1.00 88.12 181 MET A O 1
ATOM 1512 N N . LEU A 1 182 ? -8.267 1.974 -4.369 1.00 90.25 182 LEU A N 1
ATOM 1513 C CA . LEU A 1 182 ? -8.451 2.027 -5.806 1.00 90.25 182 LEU A CA 1
ATOM 1514 C C . LEU A 1 182 ? -7.947 0.738 -6.446 1.00 90.25 182 LEU A C 1
ATOM 1516 O O . LEU A 1 182 ? -6.930 0.165 -6.042 1.00 90.25 182 LEU A O 1
ATOM 1520 N N . MET A 1 183 ? -8.638 0.323 -7.496 1.00 91.31 183 MET A N 1
ATOM 1521 C CA . MET A 1 183 ? -8.231 -0.753 -8.383 1.00 91.31 183 MET A CA 1
ATOM 1522 C C . MET A 1 183 ? -8.169 -0.211 -9.805 1.00 91.31 183 MET A C 1
ATOM 1524 O O . MET A 1 183 ? -9.084 0.488 -10.231 1.00 91.31 183 MET A O 1
ATOM 1528 N N . ALA A 1 184 ? -7.103 -0.526 -10.537 1.00 91.44 184 ALA A N 1
ATOM 1529 C CA . ALA A 1 184 ? -7.040 -0.197 -11.954 1.00 91.44 184 ALA A CA 1
ATOM 1530 C C . ALA A 1 184 ? -8.107 -0.996 -12.715 1.00 91.44 184 ALA A C 1
ATOM 1532 O O . ALA A 1 184 ? -8.242 -2.211 -12.515 1.00 91.44 184 ALA A O 1
ATOM 1533 N N . ASN A 1 185 ? -8.839 -0.320 -13.599 1.00 91.12 185 ASN A N 1
ATOM 1534 C CA . ASN A 1 185 ? -9.686 -0.979 -14.585 1.00 91.12 185 ASN A CA 1
ATOM 1535 C C . ASN A 1 185 ? -8.825 -1.959 -15.382 1.00 91.12 185 ASN A C 1
ATOM 1537 O O . ASN A 1 185 ? -7.656 -1.692 -15.632 1.00 91.12 185 ASN A O 1
ATOM 1541 N N . TYR A 1 186 ? -9.381 -3.116 -15.736 1.00 90.06 186 TYR A N 1
ATOM 1542 C CA . TYR A 1 186 ? -8.670 -4.186 -16.459 1.00 90.06 186 TYR A CA 1
ATOM 1543 C C . TYR A 1 186 ? -7.501 -4.849 -15.698 1.00 90.06 186 TYR A C 1
ATOM 1545 O O . TYR A 1 186 ? -6.933 -5.828 -16.179 1.00 90.06 186 TYR A O 1
ATOM 1553 N N . GLY A 1 187 ? -7.226 -4.432 -14.458 1.00 89.00 187 GLY A N 1
ATOM 1554 C CA . GLY A 1 187 ? -6.342 -5.129 -13.529 1.00 89.00 187 GLY A CA 1
ATOM 1555 C C . GLY A 1 187 ? -4.929 -4.554 -13.429 1.00 89.00 187 GLY A C 1
ATOM 1556 O O . GLY A 1 187 ? -4.591 -3.499 -13.952 1.00 89.00 187 GLY A O 1
ATOM 1557 N N . THR A 1 188 ? -4.071 -5.256 -12.686 1.00 88.00 188 THR A N 1
ATOM 1558 C CA . THR A 1 188 ? -2.744 -4.754 -12.290 1.00 88.00 188 THR A CA 1
ATOM 1559 C C . THR A 1 188 ? -1.706 -4.748 -13.415 1.00 88.00 188 THR A C 1
ATOM 1561 O O . THR A 1 188 ? -0.641 -4.157 -13.258 1.00 88.00 188 THR A O 1
ATOM 1564 N N . SER A 1 189 ? -1.989 -5.370 -14.559 1.00 89.69 189 SER A N 1
ATOM 1565 C CA . SER A 1 189 ? -1.124 -5.303 -15.743 1.00 89.69 189 SER A CA 1
ATOM 1566 C C . SER A 1 189 ? -1.134 -3.929 -16.407 1.00 89.69 189 SER A C 1
ATOM 1568 O O . SER A 1 189 ? -0.173 -3.593 -17.099 1.00 89.69 189 SER A O 1
ATOM 1570 N N . GLU A 1 190 ? -2.187 -3.134 -16.198 1.00 91.38 190 GLU A N 1
ATOM 1571 C CA . GLU A 1 190 ? -2.311 -1.822 -16.834 1.00 91.38 190 GLU A CA 1
ATOM 1572 C C . GLU A 1 190 ? -1.229 -0.862 -16.353 1.00 91.38 190 GLU A C 1
ATOM 1574 O O . GLU A 1 190 ? -0.678 -0.127 -17.162 1.00 91.38 190 GLU A O 1
ATOM 1579 N N . TYR A 1 191 ? -0.819 -0.925 -15.080 1.00 90.75 191 TYR A N 1
ATOM 1580 C CA . TYR A 1 191 ? 0.279 -0.088 -14.583 1.00 90.75 191 TYR A CA 1
ATOM 1581 C C . TYR A 1 191 ? 1.547 -0.284 -15.423 1.00 90.75 191 TYR A C 1
ATOM 1583 O O . TYR A 1 191 ? 2.105 0.682 -15.933 1.00 90.75 191 TYR A O 1
ATOM 1591 N N . VAL A 1 192 ? 1.976 -1.534 -15.622 1.00 90.31 192 VAL A N 1
ATOM 1592 C CA . VAL A 1 192 ? 3.202 -1.851 -16.374 1.00 90.31 192 VAL A CA 1
ATOM 1593 C C . VAL A 1 192 ? 3.089 -1.385 -17.822 1.00 90.31 192 VAL A C 1
ATOM 1595 O O . VAL A 1 192 ? 4.025 -0.782 -18.345 1.00 90.31 192 VAL A O 1
ATOM 1598 N N . GLN A 1 193 ? 1.943 -1.620 -18.460 1.00 92.19 193 GLN A N 1
ATOM 1599 C CA . GLN A 1 193 ? 1.704 -1.202 -19.842 1.00 92.19 193 GLN A CA 1
ATOM 1600 C C . GLN A 1 193 ? 1.708 0.323 -19.985 1.00 92.19 193 GLN A C 1
ATOM 1602 O O . GLN A 1 193 ? 2.350 0.852 -20.891 1.00 92.19 193 GLN A O 1
ATOM 1607 N N . SER A 1 194 ? 1.068 1.036 -19.063 1.00 94.56 194 SER A N 1
ATOM 1608 C CA . SER A 1 194 ? 0.980 2.494 -19.082 1.00 94.56 194 SER A CA 1
ATOM 1609 C C . SER A 1 194 ? 2.321 3.161 -18.784 1.00 94.56 194 SER A C 1
ATOM 1611 O O . SER A 1 194 ? 2.712 4.079 -19.506 1.00 94.56 194 SER A O 1
ATOM 1613 N N . PHE A 1 195 ? 3.090 2.655 -17.812 1.00 94.12 195 PHE A N 1
ATOM 1614 C CA . PHE A 1 195 ? 4.478 3.090 -17.604 1.00 94.12 195 PHE A CA 1
ATOM 1615 C C . PHE A 1 195 ? 5.352 2.786 -18.824 1.00 94.12 195 PHE A C 1
ATOM 1617 O O . PHE A 1 195 ? 6.152 3.631 -19.222 1.00 94.12 195 PHE A O 1
ATOM 1624 N N . SER A 1 196 ? 5.169 1.625 -19.463 1.00 93.88 196 SER A N 1
ATOM 1625 C CA . SER A 1 196 ? 5.914 1.277 -20.679 1.00 93.88 196 SER A CA 1
ATOM 1626 C C . SER A 1 196 ? 5.598 2.235 -21.826 1.00 93.88 196 SER A C 1
ATOM 1628 O O . SER A 1 196 ? 6.492 2.713 -22.520 1.00 93.88 196 SER A O 1
ATOM 1630 N N . ARG A 1 197 ? 4.321 2.599 -21.981 1.00 94.50 197 ARG A N 1
ATOM 1631 C CA . ARG A 1 197 ? 3.882 3.579 -22.974 1.00 94.50 197 ARG A CA 1
ATOM 1632 C C . ARG A 1 197 ? 4.501 4.952 -22.736 1.00 94.50 197 ARG A C 1
ATOM 1634 O O . ARG A 1 197 ? 4.990 5.554 -23.689 1.00 94.50 197 ARG A O 1
ATOM 1641 N N . VAL A 1 198 ? 4.491 5.435 -21.493 1.00 95.00 198 VAL A N 1
ATOM 1642 C CA . VAL A 1 198 ? 5.163 6.691 -21.133 1.00 95.00 198 VAL A CA 1
ATOM 1643 C C . VAL A 1 198 ? 6.655 6.596 -21.444 1.00 95.00 198 VAL A C 1
ATOM 1645 O O . VAL A 1 198 ? 7.181 7.472 -22.121 1.00 95.00 198 VAL A O 1
ATOM 1648 N N . GLY A 1 199 ? 7.322 5.502 -21.066 1.00 93.88 199 GLY A N 1
ATOM 1649 C CA . GLY A 1 199 ? 8.729 5.272 -21.396 1.00 93.88 199 GLY A CA 1
ATOM 1650 C C . GLY A 1 199 ? 9.016 5.347 -22.898 1.00 93.88 199 GLY A C 1
ATOM 1651 O O . GLY A 1 199 ? 9.971 6.007 -23.303 1.00 93.88 199 GLY A O 1
ATOM 1652 N N . SER A 1 200 ? 8.170 4.752 -23.746 1.00 94.12 200 SER A N 1
ATOM 1653 C CA . SER A 1 200 ? 8.327 4.829 -25.206 1.00 94.12 200 SER A CA 1
ATOM 1654 C C . SER A 1 200 ? 8.228 6.250 -25.757 1.00 94.12 200 SER A C 1
ATOM 1656 O O . SER A 1 200 ? 8.932 6.572 -26.711 1.00 94.12 200 SER A O 1
ATOM 1658 N N . ILE A 1 201 ? 7.405 7.119 -25.158 1.00 94.06 201 ILE A N 1
ATOM 1659 C CA . ILE A 1 201 ? 7.332 8.541 -25.545 1.00 94.06 201 ILE A CA 1
ATOM 1660 C C . ILE A 1 201 ? 8.683 9.232 -25.311 1.00 94.06 201 ILE A C 1
ATOM 1662 O O . ILE A 1 201 ? 9.083 10.082 -26.103 1.00 94.06 201 ILE A O 1
ATOM 1666 N N . PHE A 1 202 ? 9.415 8.816 -24.275 1.00 93.56 202 PHE A N 1
ATOM 1667 C CA . PHE A 1 202 ? 10.761 9.299 -23.957 1.00 93.56 202 PHE A CA 1
ATOM 1668 C C . PHE A 1 202 ? 11.888 8.462 -24.592 1.00 93.56 202 PHE A C 1
ATOM 1670 O O . PHE A 1 202 ? 13.053 8.630 -24.240 1.00 93.56 202 PHE A O 1
ATOM 1677 N N . GLY A 1 203 ? 11.565 7.588 -25.551 1.00 92.56 203 GLY A N 1
ATOM 1678 C CA . GLY A 1 203 ? 12.549 6.842 -26.340 1.00 92.56 203 GLY A CA 1
ATOM 1679 C C . GLY A 1 203 ? 12.967 5.486 -25.768 1.00 92.56 203 GLY A C 1
ATOM 1680 O O . GLY A 1 203 ? 13.916 4.892 -26.278 1.00 92.56 203 GLY A O 1
ATOM 1681 N N . ALA A 1 204 ? 12.279 4.963 -24.747 1.00 92.69 204 ALA A N 1
ATOM 1682 C CA . ALA A 1 204 ? 12.534 3.606 -24.268 1.00 92.69 204 ALA A CA 1
ATOM 1683 C C . ALA A 1 204 ? 12.120 2.558 -25.318 1.00 92.69 204 ALA A C 1
ATOM 1685 O O . ALA A 1 204 ? 11.007 2.586 -25.856 1.00 92.69 204 ALA A O 1
ATOM 1686 N N . ILE A 1 205 ? 13.025 1.615 -25.580 1.00 89.31 205 ILE A N 1
ATOM 1687 C CA . ILE A 1 205 ? 12.824 0.500 -26.508 1.00 89.31 205 ILE A CA 1
ATOM 1688 C C . ILE A 1 205 ? 12.439 -0.735 -25.696 1.00 89.31 205 ILE A C 1
ATOM 1690 O O . ILE A 1 205 ? 13.156 -1.129 -24.779 1.00 89.31 205 ILE A O 1
ATOM 1694 N N . TYR A 1 206 ? 11.317 -1.355 -26.056 1.00 89.81 206 TYR A N 1
ATOM 1695 C CA . TYR A 1 206 ? 10.808 -2.561 -25.408 1.00 89.81 206 TYR A CA 1
ATOM 1696 C C . TYR A 1 206 ? 10.944 -3.752 -26.345 1.00 89.81 206 TYR A C 1
ATOM 1698 O O . TYR A 1 206 ? 10.574 -3.673 -27.516 1.00 89.81 206 TYR A O 1
ATOM 1706 N N . ILE A 1 207 ? 11.447 -4.862 -25.814 1.00 86.62 207 ILE A N 1
ATOM 1707 C CA . ILE A 1 207 ? 11.667 -6.097 -26.562 1.00 86.62 207 ILE A CA 1
ATOM 1708 C C . ILE A 1 207 ? 10.948 -7.211 -25.819 1.00 86.62 207 ILE A C 1
ATOM 1710 O O . ILE A 1 207 ? 11.222 -7.465 -24.648 1.00 86.62 207 ILE A O 1
ATOM 1714 N N . LEU A 1 208 ? 9.996 -7.848 -26.494 1.00 87.19 208 LEU A N 1
ATOM 1715 C CA . LEU A 1 208 ? 9.136 -8.875 -25.918 1.00 87.19 208 LEU A CA 1
ATOM 1716 C C . LEU A 1 208 ? 9.150 -10.107 -26.815 1.00 87.19 208 LEU A C 1
ATOM 1718 O O . LEU A 1 208 ? 8.979 -9.987 -28.025 1.00 87.19 208 LEU A O 1
ATOM 1722 N N . ASN A 1 209 ? 9.288 -11.288 -26.205 1.00 79.19 209 ASN A N 1
ATOM 1723 C CA . ASN A 1 209 ? 9.201 -12.587 -26.884 1.00 79.19 209 ASN A CA 1
ATOM 1724 C C . ASN A 1 209 ? 10.112 -12.718 -28.124 1.00 79.19 209 ASN A C 1
ATOM 1726 O O . ASN A 1 209 ? 9.783 -13.423 -29.081 1.00 79.19 209 ASN A O 1
ATOM 1730 N N . ASP A 1 210 ? 11.250 -12.027 -28.113 1.00 77.06 210 ASP A N 1
ATOM 1731 C CA . ASP A 1 210 ? 12.224 -12.101 -29.191 1.00 77.06 210 ASP A CA 1
ATOM 1732 C C . ASP A 1 210 ? 13.201 -13.246 -28.903 1.00 77.06 210 ASP A C 1
ATOM 1734 O O . ASP A 1 210 ? 13.971 -13.216 -27.942 1.00 77.06 210 ASP A O 1
ATOM 1738 N N . LYS A 1 211 ? 13.137 -14.288 -29.737 1.00 79.25 211 LYS A N 1
ATOM 1739 C CA . LYS A 1 211 ? 13.989 -15.481 -29.621 1.00 79.25 211 LYS A CA 1
ATOM 1740 C C . LYS A 1 211 ? 15.456 -15.196 -29.941 1.00 79.25 211 LYS A C 1
ATOM 1742 O O . LYS A 1 211 ? 16.298 -16.039 -29.654 1.00 79.25 211 LYS A O 1
ATOM 1747 N N . ASN A 1 212 ? 15.744 -14.041 -30.534 1.00 82.06 212 ASN A N 1
ATOM 1748 C CA . ASN A 1 212 ? 17.079 -13.629 -30.935 1.00 82.06 212 ASN A CA 1
ATOM 1749 C C . ASN A 1 212 ? 17.750 -12.742 -29.875 1.00 82.06 212 ASN A C 1
ATOM 1751 O O . ASN A 1 212 ? 18.846 -12.236 -30.121 1.00 82.06 212 ASN A O 1
ATOM 1755 N N . VAL A 1 213 ? 17.106 -12.542 -28.717 1.00 83.50 213 VAL A N 1
ATOM 1756 C CA . VAL A 1 213 ? 17.735 -11.947 -27.534 1.00 83.50 213 VAL A CA 1
ATOM 1757 C C . VAL A 1 213 ? 18.579 -13.007 -26.837 1.00 83.50 213 VAL A C 1
ATOM 1759 O O . VAL A 1 213 ? 18.061 -14.033 -26.394 1.00 83.50 213 VAL A O 1
ATOM 1762 N N . CYS A 1 214 ? 19.874 -12.741 -26.696 1.00 82.25 214 CYS A N 1
ATOM 1763 C CA . CYS A 1 214 ? 20.787 -13.563 -25.912 1.00 82.25 214 CYS A CA 1
ATOM 1764 C C . CYS A 1 214 ? 21.227 -12.799 -24.663 1.00 82.25 214 CYS A C 1
ATOM 1766 O O . CYS A 1 214 ? 21.616 -11.635 -24.748 1.00 82.25 214 CYS A O 1
ATOM 1768 N N . ILE A 1 215 ? 21.168 -13.471 -23.513 1.00 83.19 215 ILE A N 1
ATOM 1769 C CA . ILE A 1 215 ? 21.663 -12.976 -22.228 1.00 83.19 215 ILE A CA 1
ATOM 1770 C C . ILE A 1 215 ? 22.612 -14.037 -21.670 1.00 83.19 215 ILE A C 1
ATOM 1772 O O . ILE A 1 215 ? 22.195 -15.173 -21.429 1.00 83.19 215 ILE A O 1
ATOM 1776 N N . SER A 1 216 ? 23.884 -13.694 -21.479 1.00 82.38 216 SER A N 1
ATOM 1777 C CA . SER A 1 216 ? 24.910 -14.649 -21.043 1.00 82.38 216 SER A CA 1
ATOM 1778 C C . SER A 1 216 ? 26.039 -13.989 -20.247 1.00 82.38 216 SER A C 1
ATOM 1780 O O . SER A 1 216 ? 26.076 -12.772 -20.109 1.00 82.38 216 SER A O 1
ATOM 1782 N N . ASN A 1 217 ? 26.928 -14.813 -19.683 1.00 82.56 217 ASN A N 1
ATOM 1783 C CA . ASN A 1 217 ? 28.150 -14.397 -18.982 1.00 82.56 217 ASN A CA 1
ATOM 1784 C C . ASN A 1 217 ? 27.970 -13.271 -17.938 1.00 82.56 217 ASN A C 1
ATOM 1786 O O . ASN A 1 217 ? 28.661 -12.257 -18.011 1.00 82.56 217 ASN A O 1
ATOM 1790 N N . PRO A 1 218 ? 27.055 -13.416 -16.961 1.00 81.75 218 PRO A N 1
ATOM 1791 C CA . PRO A 1 218 ? 26.943 -12.443 -15.882 1.00 81.75 218 PRO A CA 1
ATOM 1792 C C . PRO A 1 218 ? 28.215 -12.445 -15.023 1.00 81.75 218 PRO A C 1
ATOM 1794 O O . PRO A 1 218 ? 28.656 -13.503 -14.571 1.00 81.75 218 PRO A O 1
ATOM 1797 N N . VAL A 1 219 ? 28.779 -11.263 -14.774 1.00 80.19 219 VAL A N 1
ATOM 1798 C CA . VAL A 1 219 ? 29.917 -11.055 -13.869 1.00 80.19 219 VAL A CA 1
ATOM 1799 C C . VAL A 1 219 ? 29.418 -10.348 -12.621 1.00 80.19 219 VAL A C 1
ATOM 1801 O O . VAL A 1 219 ? 28.882 -9.241 -12.693 1.00 80.19 219 VAL A O 1
ATOM 1804 N N . VAL A 1 220 ? 29.579 -11.002 -11.474 1.00 76.50 220 VAL A N 1
ATOM 1805 C CA . VAL A 1 220 ? 29.129 -10.489 -10.178 1.00 76.50 220 VAL A CA 1
ATOM 1806 C C . VAL A 1 220 ? 30.337 -10.303 -9.271 1.00 76.50 220 VAL A C 1
ATOM 1808 O O . VAL A 1 220 ? 31.119 -11.234 -9.091 1.00 76.50 220 VAL A O 1
ATOM 1811 N N . SER A 1 221 ? 30.454 -9.120 -8.675 1.00 75.31 221 SER A N 1
ATOM 1812 C CA . SER A 1 221 ? 31.490 -8.769 -7.700 1.00 75.31 221 SER A CA 1
ATOM 1813 C C . SER A 1 221 ? 30.835 -8.077 -6.507 1.00 75.31 221 SER A C 1
ATOM 1815 O O . SER A 1 221 ? 29.913 -7.283 -6.695 1.00 75.31 221 SER A O 1
ATOM 1817 N N . ASP A 1 222 ? 31.236 -8.423 -5.280 1.00 74.50 222 ASP A N 1
ATOM 1818 C CA . ASP A 1 222 ? 30.674 -7.879 -4.028 1.00 74.50 222 ASP A CA 1
ATOM 1819 C C . ASP A 1 222 ? 29.129 -7.859 -3.985 1.00 74.50 222 ASP A C 1
ATOM 1821 O O . ASP A 1 222 ? 28.489 -6.925 -3.500 1.00 74.50 222 ASP A O 1
ATOM 1825 N N . GLY A 1 223 ? 28.514 -8.895 -4.559 1.00 68.38 223 GLY A N 1
ATOM 1826 C CA . GLY A 1 223 ? 27.066 -9.059 -4.635 1.00 68.38 223 GLY A CA 1
ATOM 1827 C C . GLY A 1 223 ? 26.324 -8.120 -5.596 1.00 68.38 223 GLY A C 1
ATOM 1828 O O . GLY A 1 223 ? 25.098 -8.029 -5.549 1.00 68.38 223 GLY A O 1
ATOM 1829 N N . LYS A 1 224 ? 27.036 -7.439 -6.498 1.00 71.31 224 LYS A N 1
ATOM 1830 C CA . LYS A 1 224 ? 26.458 -6.584 -7.542 1.00 71.31 224 LYS A CA 1
ATOM 1831 C C . LYS A 1 224 ? 26.760 -7.138 -8.927 1.00 71.31 224 LYS A C 1
ATOM 1833 O O . LYS A 1 224 ? 27.874 -7.580 -9.195 1.00 71.31 224 LYS A O 1
ATOM 1838 N N . LEU A 1 225 ? 25.767 -7.096 -9.816 1.00 74.31 225 LEU A N 1
ATOM 1839 C CA . LEU A 1 225 ? 25.976 -7.401 -11.230 1.00 74.31 225 LEU A CA 1
ATOM 1840 C C . LEU A 1 225 ? 26.770 -6.263 -11.881 1.00 74.31 225 LEU A C 1
ATOM 1842 O O . LEU A 1 225 ? 26.255 -5.154 -12.013 1.00 74.31 225 LEU A O 1
ATOM 1846 N N . GLU A 1 226 ? 28.000 -6.548 -12.294 1.00 79.06 226 GLU A N 1
ATOM 1847 C CA . GLU A 1 226 ? 28.880 -5.579 -12.953 1.00 79.06 226 GLU A CA 1
ATOM 1848 C C . GLU A 1 226 ? 28.698 -5.589 -14.470 1.00 79.06 226 GLU A C 1
ATOM 1850 O O . GLU A 1 226 ? 28.648 -4.533 -15.102 1.00 79.06 226 GLU A O 1
ATOM 1855 N N . SER A 1 227 ? 28.569 -6.774 -15.067 1.00 80.44 227 SER A N 1
ATOM 1856 C CA . SER A 1 227 ? 28.376 -6.912 -16.509 1.00 80.44 227 SER A CA 1
ATOM 1857 C C . SER A 1 227 ? 27.546 -8.135 -16.874 1.00 80.44 227 SER A C 1
ATOM 1859 O O . SER A 1 227 ? 27.448 -9.105 -16.124 1.00 80.44 227 SER A O 1
ATOM 1861 N N . ILE A 1 228 ? 26.928 -8.067 -18.050 1.00 82.94 228 ILE A N 1
ATOM 1862 C CA . ILE A 1 228 ? 26.255 -9.183 -18.704 1.00 82.94 228 ILE A CA 1
ATOM 1863 C C . ILE A 1 228 ? 26.411 -8.997 -20.210 1.00 82.94 228 ILE A C 1
ATOM 1865 O O . ILE A 1 228 ? 26.340 -7.869 -20.707 1.00 82.94 228 ILE A O 1
ATOM 1869 N N . ASP A 1 229 ? 26.594 -10.092 -20.933 1.00 84.69 229 ASP A N 1
ATOM 1870 C CA . ASP A 1 229 ? 26.568 -10.063 -22.386 1.00 84.69 229 ASP A CA 1
ATOM 1871 C C . ASP A 1 229 ? 25.106 -10.093 -22.832 1.00 84.69 229 ASP A C 1
ATOM 1873 O O . ASP A 1 229 ? 24.419 -11.108 -22.683 1.00 84.69 229 ASP A O 1
ATOM 1877 N N . LEU A 1 230 ? 24.632 -8.966 -23.362 1.00 86.56 230 LEU A N 1
ATOM 1878 C CA . LEU A 1 230 ? 23.311 -8.816 -23.962 1.00 86.56 230 LEU A CA 1
ATOM 1879 C C . LEU A 1 230 ? 23.474 -8.615 -25.471 1.00 86.56 230 LEU A C 1
ATOM 1881 O O . LEU A 1 230 ? 24.215 -7.734 -25.900 1.00 86.56 230 LEU A O 1
ATOM 1885 N N . SER A 1 231 ? 22.766 -9.389 -26.290 1.00 86.81 231 SER A N 1
ATOM 1886 C CA . SER A 1 231 ? 22.712 -9.163 -27.739 1.00 86.81 231 SER A CA 1
ATOM 1887 C C . SER A 1 231 ? 21.316 -9.385 -28.309 1.00 86.81 231 SER A C 1
ATOM 1889 O O . SER A 1 231 ? 20.500 -10.100 -27.729 1.00 86.81 231 SER A O 1
ATOM 1891 N N . ILE A 1 232 ? 21.035 -8.742 -29.445 1.00 86.56 232 ILE A N 1
ATOM 1892 C CA . ILE A 1 232 ? 19.794 -8.892 -30.217 1.00 86.56 232 ILE A CA 1
ATOM 1893 C C . ILE A 1 232 ? 20.177 -9.085 -31.678 1.00 86.56 232 ILE A C 1
ATOM 1895 O O . ILE A 1 232 ? 20.845 -8.218 -32.240 1.00 86.56 232 ILE A O 1
ATOM 1899 N N . ASN A 1 233 ? 19.744 -10.177 -32.314 1.00 85.94 233 ASN A N 1
ATOM 1900 C CA . ASN A 1 233 ? 20.121 -10.484 -33.705 1.00 85.94 233 ASN A CA 1
ATOM 1901 C C . ASN A 1 233 ? 21.647 -10.388 -33.915 1.00 85.94 233 ASN A C 1
ATOM 1903 O O . ASN A 1 233 ? 22.112 -9.694 -34.818 1.00 85.94 233 ASN A O 1
ATOM 1907 N N . ASP A 1 234 ? 22.417 -10.981 -32.997 1.00 85.69 234 ASP A N 1
ATOM 1908 C CA . ASP A 1 234 ? 23.889 -10.933 -32.953 1.00 85.69 234 ASP A CA 1
ATOM 1909 C C . ASP A 1 234 ? 24.506 -9.526 -32.819 1.00 85.69 234 ASP A C 1
ATOM 1911 O O . ASP A 1 234 ? 25.725 -9.365 -32.857 1.00 85.69 234 ASP A O 1
ATOM 1915 N N . THR A 1 235 ? 23.684 -8.497 -32.599 1.00 87.81 235 THR A N 1
ATOM 1916 C CA . THR A 1 235 ? 24.143 -7.135 -32.322 1.00 87.81 235 THR A CA 1
ATOM 1917 C C . THR A 1 235 ? 24.301 -6.955 -30.813 1.00 87.81 235 THR A C 1
ATOM 1919 O O . THR A 1 235 ? 23.301 -7.049 -30.093 1.00 87.81 235 THR A O 1
ATOM 1922 N N . PRO A 1 236 ? 25.520 -6.710 -30.302 1.00 89.06 236 PRO A N 1
ATOM 1923 C CA . PRO A 1 236 ? 25.741 -6.533 -28.874 1.00 89.06 236 PRO A CA 1
ATOM 1924 C C . PRO A 1 236 ? 25.112 -5.227 -28.379 1.00 89.06 236 PRO A C 1
ATOM 1926 O O . PRO A 1 236 ? 25.211 -4.182 -29.025 1.00 89.06 236 PRO A O 1
ATOM 1929 N N . LEU A 1 237 ? 24.492 -5.289 -27.205 1.00 86.06 237 LEU A N 1
ATOM 1930 C CA . LEU A 1 237 ? 24.009 -4.141 -26.456 1.00 86.06 237 LEU A CA 1
ATOM 1931 C C . LEU A 1 237 ? 24.904 -3.915 -25.244 1.00 86.06 237 LEU A C 1
ATOM 1933 O O . LEU A 1 237 ? 25.084 -4.802 -24.414 1.00 86.06 237 LEU A O 1
ATOM 1937 N N . THR A 1 238 ? 25.421 -2.697 -25.117 1.00 83.25 238 THR A N 1
ATOM 1938 C CA . THR A 1 238 ? 26.244 -2.305 -23.973 1.00 83.25 238 THR A CA 1
ATOM 1939 C C . THR A 1 238 ? 25.446 -1.361 -23.075 1.00 83.25 238 THR A C 1
ATOM 1941 O O . THR A 1 238 ? 24.987 -0.320 -23.556 1.00 83.25 238 THR A O 1
ATOM 1944 N N . PRO A 1 239 ? 25.251 -1.690 -21.785 1.00 81.50 239 PRO A N 1
ATOM 1945 C CA . PRO A 1 239 ? 24.639 -0.766 -20.834 1.00 81.50 239 PRO A CA 1
ATOM 1946 C C . PRO A 1 239 ? 25.514 0.486 -20.688 1.00 81.50 239 PRO A C 1
ATOM 1948 O O . PRO A 1 239 ? 26.741 0.407 -20.686 1.00 81.50 239 PRO A O 1
ATOM 1951 N N . LYS A 1 240 ? 24.893 1.656 -20.534 1.00 79.62 240 LYS A N 1
ATOM 1952 C CA . LYS A 1 240 ? 25.643 2.901 -20.317 1.00 79.62 240 LYS A CA 1
ATOM 1953 C C . LYS A 1 240 ? 25.954 3.157 -18.840 1.00 79.62 240 LYS A C 1
ATOM 1955 O O . LYS A 1 240 ? 27.053 3.593 -18.524 1.00 79.62 240 LYS A O 1
ATOM 1960 N N . GLU A 1 241 ? 24.979 2.928 -17.961 1.00 80.56 241 GLU A N 1
ATOM 1961 C CA . GLU A 1 241 ? 25.058 3.331 -16.544 1.00 80.56 241 GLU A CA 1
ATOM 1962 C C . GLU A 1 241 ? 24.838 2.172 -15.565 1.00 80.56 241 GLU A C 1
ATOM 1964 O O . GLU A 1 241 ? 25.341 2.213 -14.448 1.00 80.56 241 GLU A O 1
ATOM 1969 N N . GLY A 1 242 ? 24.126 1.119 -15.973 1.00 81.19 242 GLY A N 1
ATOM 1970 C CA . GLY A 1 242 ? 23.896 -0.054 -15.137 1.00 81.19 242 GLY A CA 1
ATOM 1971 C C . GLY A 1 242 ? 22.700 -0.876 -15.600 1.00 81.19 242 GLY A C 1
ATOM 1972 O O . GLY A 1 242 ? 22.164 -0.658 -16.690 1.00 81.19 242 GLY A O 1
ATOM 1973 N N . PHE A 1 243 ? 22.282 -1.812 -14.748 1.00 78.38 243 PHE A N 1
ATOM 1974 C CA . PHE A 1 243 ? 21.165 -2.718 -14.997 1.00 78.38 243 PHE A CA 1
ATOM 1975 C C . PHE A 1 243 ? 20.110 -2.607 -13.901 1.00 78.38 243 PHE A C 1
ATOM 1977 O O . PHE A 1 243 ? 20.433 -2.483 -12.722 1.00 78.38 243 PHE A O 1
ATOM 1984 N N . ILE A 1 244 ? 18.845 -2.731 -14.296 1.00 82.06 244 ILE A N 1
ATOM 1985 C CA . ILE A 1 244 ? 17.727 -2.973 -13.383 1.00 82.06 244 ILE A CA 1
ATOM 1986 C C . ILE A 1 244 ? 17.140 -4.319 -13.781 1.00 82.06 244 ILE A C 1
ATOM 1988 O O . ILE A 1 244 ? 16.736 -4.504 -14.929 1.00 82.06 244 ILE A O 1
ATOM 1992 N N . ILE A 1 245 ? 17.136 -5.268 -12.849 1.00 76.69 245 ILE A N 1
ATOM 1993 C CA . ILE A 1 245 ? 16.781 -6.658 -13.127 1.00 76.69 245 ILE A CA 1
ATOM 1994 C C . ILE A 1 245 ? 15.724 -7.124 -12.130 1.00 76.69 245 ILE A C 1
ATOM 1996 O O . ILE A 1 245 ? 15.859 -6.932 -10.923 1.00 76.69 245 ILE A O 1
ATOM 2000 N N . GLY A 1 246 ? 14.657 -7.731 -12.653 1.00 76.12 246 GLY A N 1
ATOM 2001 C CA . GLY A 1 246 ? 13.610 -8.350 -11.845 1.00 76.12 246 GLY A CA 1
ATOM 2002 C C . GLY A 1 246 ? 14.088 -9.639 -11.174 1.00 76.12 246 GLY A C 1
ATOM 2003 O O . GLY A 1 246 ? 14.954 -10.343 -11.695 1.00 76.12 246 GLY A O 1
ATOM 2004 N N . LYS A 1 247 ? 13.493 -9.980 -10.026 1.00 75.88 247 LYS A N 1
ATOM 2005 C CA . LYS A 1 247 ? 13.846 -11.177 -9.242 1.00 75.88 247 LYS A CA 1
ATOM 2006 C C . LYS A 1 247 ? 13.732 -12.478 -10.047 1.00 75.88 247 LYS A C 1
ATOM 2008 O O . LYS A 1 247 ? 14.463 -13.428 -9.812 1.00 75.88 247 LYS A O 1
ATOM 2013 N N . GLU A 1 248 ? 12.861 -12.534 -11.044 1.00 74.81 248 GLU A N 1
ATOM 2014 C CA . GLU A 1 248 ? 12.721 -13.671 -11.957 1.00 74.81 248 GLU A CA 1
ATOM 2015 C C . GLU A 1 248 ? 14.016 -14.026 -12.724 1.00 74.81 248 GLU A C 1
ATOM 2017 O O . GLU A 1 248 ? 14.198 -15.170 -13.149 1.00 74.81 248 GLU A O 1
ATOM 2022 N N . TYR A 1 249 ? 14.957 -13.086 -12.840 1.00 75.94 249 TYR A N 1
ATOM 2023 C CA . TYR A 1 249 ? 16.269 -13.284 -13.458 1.00 75.94 249 TYR A CA 1
ATOM 2024 C C . TYR A 1 249 ? 17.384 -13.599 -12.446 1.00 75.94 249 TYR A C 1
ATOM 2026 O O . TYR A 1 249 ? 18.547 -13.697 -12.829 1.00 75.94 249 TYR A O 1
ATOM 2034 N N . GLU A 1 250 ? 17.054 -13.824 -11.172 1.00 73.12 250 GLU A N 1
ATOM 2035 C CA . GLU A 1 250 ? 18.002 -14.186 -10.104 1.00 73.12 250 GLU A CA 1
ATOM 2036 C C . GLU A 1 250 ? 18.864 -15.407 -10.455 1.00 73.12 250 GLU A C 1
ATOM 2038 O O . GLU A 1 250 ? 20.056 -15.456 -10.157 1.00 73.12 250 GLU A O 1
ATOM 2043 N N . HIS A 1 251 ? 18.302 -16.358 -11.202 1.00 73.94 251 HIS A N 1
ATOM 2044 C CA . HIS A 1 251 ? 19.020 -17.531 -11.696 1.00 73.94 251 HIS A CA 1
ATOM 2045 C C . HIS A 1 251 ? 20.244 -17.195 -12.571 1.00 73.94 251 HIS A C 1
ATOM 2047 O O . HIS A 1 251 ? 21.151 -18.021 -12.683 1.00 73.94 251 HIS A O 1
ATOM 2053 N N . LEU A 1 252 ? 20.281 -16.013 -13.199 1.00 67.00 252 LEU A N 1
ATOM 2054 C CA . LEU A 1 252 ? 21.450 -15.541 -13.940 1.00 67.00 252 LEU A CA 1
ATOM 2055 C C . LEU A 1 252 ? 22.600 -15.218 -12.980 1.00 67.00 252 LEU A C 1
ATOM 2057 O O . LEU A 1 252 ? 23.738 -15.576 -13.258 1.00 67.00 252 LEU A O 1
ATOM 2061 N N . LEU A 1 253 ? 22.302 -14.634 -11.819 1.00 67.19 253 LEU A N 1
ATOM 2062 C CA . LEU A 1 253 ? 23.303 -14.278 -10.813 1.00 67.19 253 LEU A CA 1
ATOM 2063 C C . LEU A 1 253 ? 23.855 -15.511 -10.086 1.00 67.19 253 LEU A C 1
ATOM 2065 O O . LEU A 1 253 ? 25.059 -15.601 -9.861 1.00 67.19 253 LEU A O 1
ATOM 2069 N N . ASN A 1 254 ? 23.017 -16.521 -9.842 1.00 64.00 254 ASN A N 1
ATOM 2070 C CA . ASN A 1 254 ? 23.451 -17.769 -9.200 1.00 64.00 254 ASN A CA 1
ATOM 2071 C C . ASN A 1 254 ? 24.380 -18.607 -10.100 1.00 64.00 254 ASN A C 1
ATOM 2073 O O . ASN A 1 254 ? 25.239 -19.341 -9.614 1.00 64.00 254 ASN A O 1
ATOM 2077 N N . ARG A 1 255 ? 24.258 -18.485 -11.432 1.00 57.47 255 ARG A N 1
ATOM 2078 C CA . ARG A 1 255 ? 25.169 -19.146 -12.388 1.00 57.47 255 ARG A CA 1
ATOM 2079 C C . ARG A 1 255 ? 26.573 -18.534 -12.414 1.00 57.47 255 ARG A C 1
ATOM 2081 O O . ARG A 1 255 ? 27.488 -19.209 -12.877 1.00 57.47 255 ARG A O 1
ATOM 2088 N N . ALA A 1 256 ? 26.755 -17.314 -11.903 1.00 55.00 256 ALA A N 1
ATOM 2089 C CA . ALA A 1 256 ? 28.054 -16.645 -11.809 1.00 55.00 256 ALA A CA 1
ATOM 2090 C C . ALA A 1 256 ? 28.903 -17.090 -10.597 1.00 55.00 256 ALA A C 1
ATOM 2092 O O . ALA A 1 256 ? 29.976 -16.540 -10.371 1.00 55.00 256 ALA A O 1
ATOM 2093 N N . GLY A 1 257 ? 28.455 -18.093 -9.828 1.00 53.25 257 GLY A N 1
ATOM 2094 C CA . GLY A 1 257 ? 29.248 -18.721 -8.763 1.00 53.25 257 GLY A CA 1
ATOM 2095 C C . GLY A 1 257 ? 28.996 -18.204 -7.343 1.00 53.25 257 GLY A C 1
ATOM 2096 O O . GLY A 1 257 ? 29.687 -18.640 -6.425 1.00 53.25 257 GLY A O 1
ATOM 2097 N N . ASN A 1 258 ? 27.997 -17.340 -7.136 1.00 54.34 258 ASN A N 1
ATOM 2098 C CA . ASN A 1 258 ? 27.585 -16.904 -5.800 1.00 54.34 258 ASN A CA 1
ATOM 2099 C C . ASN A 1 258 ? 26.482 -17.817 -5.241 1.00 54.34 258 ASN A C 1
ATOM 2101 O O . ASN A 1 258 ? 25.426 -17.969 -5.847 1.00 54.34 258 ASN A O 1
ATOM 2105 N N . ASN A 1 259 ? 26.742 -18.421 -4.075 1.00 51.91 259 ASN A N 1
ATOM 2106 C CA . ASN A 1 259 ? 25.804 -19.271 -3.321 1.00 51.91 259 ASN A CA 1
ATOM 2107 C C . ASN A 1 259 ? 24.993 -18.486 -2.264 1.00 51.91 259 ASN A C 1
ATOM 2109 O O . ASN A 1 259 ? 24.383 -19.099 -1.389 1.00 51.91 259 ASN A O 1
ATOM 2113 N N . GLU A 1 260 ? 25.012 -17.152 -2.301 1.00 55.75 260 GLU A N 1
ATOM 2114 C CA . GLU A 1 260 ? 24.275 -16.295 -1.364 1.00 55.75 260 GLU A CA 1
ATOM 2115 C C . GLU A 1 260 ? 23.035 -15.686 -2.034 1.00 55.75 260 GLU A C 1
ATOM 2117 O O . GLU A 1 260 ? 23.079 -15.324 -3.210 1.00 55.75 260 GLU A O 1
ATOM 2122 N N . ASP A 1 261 ? 21.934 -15.562 -1.283 1.00 54.56 261 ASP A N 1
ATOM 2123 C CA . ASP A 1 261 ? 20.704 -14.888 -1.722 1.00 54.56 261 ASP A CA 1
ATOM 2124 C C . ASP A 1 261 ? 20.976 -13.384 -1.920 1.00 54.56 261 ASP A C 1
ATOM 2126 O O . ASP A 1 261 ? 20.863 -12.573 -1.000 1.00 54.56 261 ASP A O 1
ATOM 2130 N N . LEU A 1 262 ? 21.346 -13.001 -3.143 1.00 54.75 262 LEU A N 1
ATOM 2131 C CA . LEU A 1 262 ? 21.682 -11.622 -3.519 1.00 54.75 262 LEU A CA 1
ATOM 2132 C C . LEU A 1 262 ? 20.464 -10.677 -3.490 1.00 54.75 262 LEU A C 1
ATOM 2134 O O . LEU A 1 262 ? 20.616 -9.464 -3.323 1.00 54.75 262 LEU A O 1
ATOM 2138 N N . PHE A 1 263 ? 19.248 -11.222 -3.614 1.00 52.75 263 PHE A N 1
ATOM 2139 C CA . PHE A 1 263 ? 17.990 -10.470 -3.605 1.00 52.75 263 PHE A CA 1
ATOM 2140 C C . PHE A 1 263 ? 17.412 -10.359 -2.188 1.00 52.75 263 PHE A C 1
ATOM 2142 O O . PHE A 1 263 ? 16.373 -10.944 -1.867 1.00 52.75 263 PHE A O 1
ATOM 2149 N N . THR A 1 264 ? 18.064 -9.574 -1.331 1.00 50.56 264 THR A N 1
ATOM 2150 C CA . THR A 1 264 ? 17.516 -9.186 -0.021 1.00 50.56 264 THR A CA 1
ATOM 2151 C C . THR A 1 264 ? 16.544 -8.007 -0.159 1.00 50.56 264 THR A C 1
ATOM 2153 O O . THR A 1 264 ? 16.572 -7.276 -1.148 1.00 50.56 264 THR A O 1
ATOM 2156 N N . ALA A 1 265 ? 15.687 -7.776 0.842 1.00 43.31 265 ALA A N 1
ATOM 2157 C CA . ALA A 1 265 ? 14.792 -6.608 0.869 1.00 43.31 265 ALA A CA 1
ATOM 2158 C C . ALA A 1 265 ? 15.541 -5.255 0.852 1.00 43.31 265 ALA A C 1
ATOM 2160 O O . ALA A 1 265 ? 14.942 -4.229 0.531 1.00 43.31 265 ALA A O 1
ATOM 2161 N N . GLU A 1 266 ? 16.835 -5.260 1.188 1.00 40.91 266 GLU A N 1
ATOM 2162 C CA . GLU A 1 266 ? 17.718 -4.089 1.179 1.00 40.91 266 GLU A CA 1
ATOM 2163 C C . GLU A 1 266 ? 18.337 -3.831 -0.205 1.00 40.91 266 GLU A C 1
ATOM 2165 O O . GLU A 1 266 ? 18.452 -2.677 -0.608 1.00 40.91 266 GLU A O 1
ATOM 2170 N N . ASN A 1 267 ? 18.676 -4.886 -0.958 1.00 41.34 267 ASN A N 1
ATOM 2171 C CA . ASN A 1 267 ? 19.359 -4.781 -2.259 1.00 41.34 267 ASN A CA 1
ATOM 2172 C C . ASN A 1 267 ? 18.420 -4.895 -3.458 1.00 41.34 267 ASN A C 1
ATOM 2174 O O . ASN A 1 267 ? 18.766 -4.522 -4.577 1.00 41.34 267 ASN A O 1
ATOM 2178 N N . CYS A 1 268 ? 17.224 -5.427 -3.236 1.00 39.94 268 CYS A N 1
ATOM 2179 C CA . CYS A 1 268 ? 16.168 -5.483 -4.221 1.00 39.94 268 CYS A CA 1
ATOM 2180 C C . CYS A 1 268 ? 15.015 -4.664 -3.704 1.00 39.94 268 CYS A C 1
ATOM 2182 O O . CYS A 1 268 ? 14.165 -5.150 -2.961 1.00 39.94 268 CYS A O 1
ATOM 2184 N N . HIS A 1 269 ? 14.970 -3.410 -4.143 1.00 35.69 269 HIS A N 1
ATOM 2185 C CA . HIS A 1 269 ? 13.713 -2.701 -4.145 1.00 35.69 269 HIS A CA 1
ATOM 2186 C C . HIS A 1 269 ? 12.804 -3.483 -5.084 1.00 35.69 269 HIS A C 1
ATOM 2188 O O . HIS A 1 269 ? 13.074 -3.538 -6.289 1.00 35.69 269 HIS A O 1
ATOM 2194 N N . PRO A 1 270 ? 11.741 -4.130 -4.584 1.00 31.59 270 PRO A N 1
ATOM 2195 C CA . PRO A 1 270 ? 10.728 -4.559 -5.515 1.00 31.59 270 PRO A CA 1
ATOM 2196 C C . PRO A 1 270 ? 10.294 -3.303 -6.282 1.00 31.59 270 PRO A C 1
ATOM 2198 O O . PRO A 1 270 ? 10.303 -2.200 -5.725 1.00 31.59 270 PRO A O 1
ATOM 2201 N N . ILE A 1 271 ? 9.829 -3.451 -7.522 1.00 34.28 271 ILE A N 1
ATOM 2202 C CA . ILE A 1 271 ? 8.911 -2.463 -8.109 1.00 34.28 271 ILE A CA 1
ATOM 2203 C C . ILE A 1 271 ? 7.584 -2.573 -7.321 1.00 34.28 271 ILE A C 1
ATOM 2205 O O . ILE A 1 271 ? 6.522 -2.925 -7.822 1.00 34.28 271 ILE A O 1
ATOM 2209 N N . VAL A 1 272 ? 7.666 -2.402 -6.005 1.00 25.55 272 VAL A N 1
ATOM 2210 C CA . VAL A 1 272 ? 6.618 -1.905 -5.152 1.00 25.55 272 VAL A CA 1
ATOM 2211 C C . VAL A 1 272 ? 6.729 -0.425 -5.399 1.00 25.55 272 VAL A C 1
ATOM 2213 O O . VAL A 1 272 ? 7.648 0.246 -4.940 1.00 25.55 272 VAL A O 1
ATOM 2216 N N . THR A 1 273 ? 5.786 0.056 -6.189 1.00 26.61 273 THR A N 1
ATOM 2217 C CA . THR A 1 273 ? 5.251 1.386 -5.995 1.00 26.61 273 THR A CA 1
ATOM 2218 C C . THR A 1 273 ? 5.091 1.588 -4.480 1.00 26.61 273 THR A C 1
ATOM 2220 O O . THR A 1 273 ? 4.161 1.036 -3.884 1.00 26.61 273 THR A O 1
ATOM 2223 N N . GLN A 1 274 ? 6.062 2.236 -3.826 1.00 27.75 274 GLN A N 1
ATOM 2224 C CA . GLN A 1 274 ? 5.897 2.659 -2.434 1.00 27.75 274 GLN A CA 1
ATOM 2225 C C . GLN A 1 274 ? 4.744 3.670 -2.350 1.00 27.75 274 GLN A C 1
ATOM 2227 O O . GLN A 1 274 ? 4.340 4.210 -3.411 1.00 27.75 274 GLN A O 1
#

Organism: NCBI:txid151035

InterPro domains:
  IPR018203 GDP dissociation inhibitor [PF00996] (1-108)
  IPR018203 GDP dissociation inhibitor [PF00996] (160-214)
  IPR018203 GDP dissociation inhibitor [PTHR11787] (1-216)
  IPR036188 FAD/NAD(P)-binding domain superfamily [G3DSA:3.50.50.60] (126-240)
  IPR036188 FAD/NAD(P)-binding domain superfamily [SSF51905] (1-209)

Secondary structure (DSSP, 8-state):
-----EETTSHHHHHHHHTTGGGG--EEE----EEEETTEEEEPP-SHHHHHH-SSS-HHHHHHHHHHHHHHHHHHHHHS-TT-GGGS-S---TTSGGG----HHHHHHHHHHTTSBHHHHHHHTT--HHHHHHHHHHTS---S-TT-GGG--TTTSBHHHHHHHHHHHHHHTTSSSSSSEEEETT-THHHHHHHHHHHHHTT-----S-TTEEEEEEEEETTEEEEEEEEETTEEE--SS-----GGGHHHHHTTT--S----TTT---S---

Foldseek 3Di:
DDFDWDFLPALLVVCCVVLVLVVQWDKDDDDWDWDQDPNDTDTDDLALVSLVPDPVDDPVLSVVVLLLLLVLQVCQCVLDDVPPPVPPDPDFPPGNPVDRDDDPVNVVLCVVQQFFQVVVSCVVVVHDVVSLVVLCVGQLVDPDDPVPVVRPDSRPAGNSSSSNSNNSFSRLAPSPYRGRIMAIVVGDVSSVVSVVVSVVVVPDDDDPPQPQWDWADFADDPLFGPDIFTDGVNHTDDDDPGDDDDPVCVVRVVVNPDPDPSDDVVNDDDPPSD

Mean predicted aligned error: 10.12 Å

Sequence (274 aa):
LVPKVIFSKSKSVSYCLDSGVSFYLEFQNIVNNYIFLKDKFMKIPFSKSEVFMNTDLSLRDKRNLVKIINHSLHFYDKCTDKDSEEYKDQNSTHMYEKDVYVSEKDDEDFERYKHSPIAEYLAHHQIDANLCYILLYSLGNVNESQEHPEKISLEKISTKEFFARISKYLRSIGYYGHTPMLMANYGTSEYVQSFSRVGSIFGAIYILNDKNVCISNPVVSDGKLESIDLSINDTPLTPKEGFIIGKEYEHLLNRAGNNEDLFTAENCHPIVTQ

Radius of gyration: 23.12 Å; Cα contacts (8 Å, |Δi|>4): 314; chains: 1; bounding box: 56×39×63 Å

Nearest PDB structures (foldseek):
  1vg9-assembly3_E  TM=8.335E-01  e=5.392E-10  Rattus norvegicus
  1ltx-assembly1_R  TM=8.539E-01  e=2.356E-09  Rattus norvegicus
  1vg9-assembly4_G  TM=8.571E-01  e=2.639E-09  Rattus norvegicus
  1vg0-assembly1_A  TM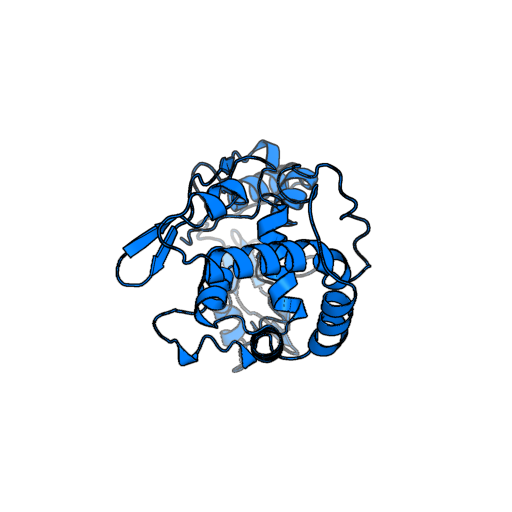=8.308E-01  e=1.774E-09  Rattus norvegicus
  3cph-assembly1_G  TM=8.078E-01  e=1.153E-08  Saccharomyces cerevisiae

Solvent-accessible surface area (backbone atoms only — not comparable to full-atom values): 16492 Å² total; per-residue (Å²): 140,71,95,65,70,44,50,56,68,34,57,44,48,50,51,30,56,78,67,54,30,47,85,65,52,54,73,42,62,48,85,79,58,70,46,80,54,92,97,37,81,39,76,62,63,86,45,73,66,43,46,68,69,44,83,91,56,52,76,66,54,44,53,51,50,52,50,51,54,26,46,14,62,67,44,30,76,77,48,45,76,87,86,56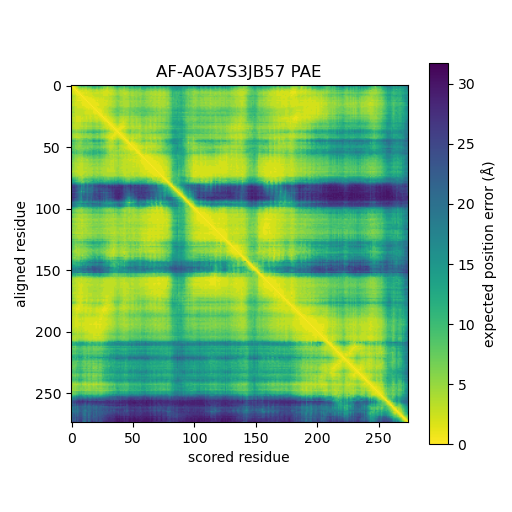,78,83,70,66,83,85,72,78,50,72,82,59,73,82,73,59,70,78,53,73,67,58,54,53,49,44,71,73,32,32,80,38,30,33,53,57,54,30,57,74,70,72,50,63,67,67,63,49,52,50,43,32,53,74,43,34,66,56,83,71,59,77,92,38,63,84,73,62,46,51,75,75,40,26,31,34,57,52,31,39,33,34,23,52,36,60,72,5,30,47,66,86,32,85,31,26,35,32,33,49,57,98,36,68,63,44,58,60,52,25,50,49,53,49,38,40,76,77,68,51,83,85,87,74,94,58,87,52,56,45,79,44,77,46,40,65,56,98,79,38,82,75,47,58,49,35,29,46,78,87,41,76,52,80,76,88,88,69,87,88,80,63,76,89,54,47,68,53,57,47,72,53,73,49,93,64,84,62,77,37,83,85,73,37,74,63,96,59,72,86